Protein AF-A0A0D2E0J5-F1 (afdb_monomer)

Radius of gyration: 20.44 Å; Cα contacts (8 Å, |Δi|>4): 318; chains: 1; bounding box: 56×40×59 Å

Organism: NCBI:txid215243

Nearest PDB structures (foldseek):
  7rtv-assembly1_A  TM=2.015E-01  e=3.459E+00  Mus musculus
  7p5j-assembly1_B  TM=1.897E-01  e=4.324E+00  Homo sapiens

Sequence (269 aa):
MAYIFWIADICIFAFFMVLSSLRAMMYPRVAKSVLKDFSKTSYLGTMVVAFETIILGIASFYSHHQAAMYVAEVMYWIAAASSIFVACVGIFFMYERQPQHSFSDITGVWFLTFIPLIVESTVGGAIAPQLAYKNSVTVLVTSFLMWSVGVGMSTIILPLYLWRLMSFQLPPREAITSTYIPVGPFGMGAYSIQQLAMVFASHITKHRFFLGRTSHVPNDEPTLATISEVLHWIGILVALVQLGIASFLVVEACLSVFAKVPKKFNVGQ

Foldseek 3Di:
DVVVVLVVLVVVLVVVVVVVVVCCVVCVVVVVVLLLDLLSLLCLLVNLLSLLVNLLVLLVPVLVPLVSLVVSLVSLVVSLVSLCCLQVVSVVSVVPRHPDDDLLSQFLSNLSSLLSLLSSLQSLLSSLVSDDVVSSVVSLVSSVVSLCVSLVVLVVSVVSNVVSCVVDPQDALQCLLSLLSSLSSLQSSLSSLLSSLLSVLVCCQPVVDDPDPDVDSPPDNVVSNVVSVVSNVVSNVSSVVSVVVSVVSVVVSVVSCVVRPRPDHHDHD

Mean predicted aligned error: 6.73 Å

pLDDT: mean 86.12, std 11.43, range [37.56, 97.75]

Structure (mmCIF, N/CA/C/O backbone):
data_AF-A0A0D2E0J5-F1
#
_entry.id   AF-A0A0D2E0J5-F1
#
loop_
_atom_site.group_PDB
_atom_site.id
_atom_site.type_symbol
_atom_site.label_atom_id
_atom_site.label_alt_id
_atom_site.label_comp_id
_atom_site.label_asym_id
_atom_site.label_entity_id
_atom_site.label_seq_id
_atom_site.pdbx_PDB_ins_code
_atom_site.Cartn_x
_atom_site.Cartn_y
_atom_site.Cartn_z
_atom_site.occupancy
_atom_site.B_iso_or_equiv
_atom_site.auth_seq_id
_atom_site.auth_comp_id
_atom_site.auth_asym_id
_atom_site.auth_atom_id
_atom_site.pdbx_PDB_model_num
ATOM 1 N N . MET A 1 1 ? 11.533 -21.442 4.548 1.00 80.25 1 MET A N 1
ATOM 2 C CA . MET A 1 1 ? 10.653 -20.843 5.577 1.00 80.25 1 MET A CA 1
ATOM 3 C C . MET A 1 1 ? 9.691 -19.810 4.997 1.00 80.25 1 MET A C 1
ATOM 5 O O . MET A 1 1 ? 8.499 -20.037 5.116 1.00 80.25 1 MET A O 1
ATOM 9 N N . ALA A 1 2 ? 10.148 -18.754 4.308 1.00 87.56 2 ALA A N 1
ATOM 10 C CA . ALA A 1 2 ? 9.256 -17.726 3.734 1.00 87.56 2 ALA A CA 1
ATOM 11 C C . ALA A 1 2 ? 8.153 -18.281 2.799 1.00 87.56 2 ALA A C 1
ATOM 13 O O . ALA A 1 2 ? 6.994 -17.908 2.935 1.00 87.56 2 ALA A O 1
ATOM 14 N N . TYR A 1 3 ? 8.484 -19.257 1.944 1.00 89.12 3 TYR A N 1
ATOM 15 C CA . TYR A 1 3 ? 7.510 -19.960 1.093 1.00 89.12 3 TYR A CA 1
ATOM 16 C C . TYR A 1 3 ? 6.343 -20.596 1.864 1.00 89.12 3 TYR A C 1
ATOM 18 O O . TYR A 1 3 ? 5.210 -20.558 1.401 1.00 89.12 3 TYR A O 1
ATOM 26 N N . ILE A 1 4 ? 6.606 -21.177 3.041 1.00 92.50 4 ILE A N 1
ATOM 27 C CA . ILE A 1 4 ? 5.579 -21.857 3.846 1.00 92.50 4 ILE A CA 1
ATOM 28 C C . ILE A 1 4 ? 4.583 -20.830 4.384 1.00 92.50 4 ILE A C 1
ATOM 30 O O . ILE A 1 4 ? 3.378 -21.050 4.312 1.00 92.50 4 ILE A O 1
ATOM 34 N N . PHE A 1 5 ? 5.084 -19.693 4.876 1.00 92.31 5 PHE A N 1
ATOM 35 C CA . PHE A 1 5 ? 4.237 -18.604 5.359 1.00 92.31 5 PHE A CA 1
ATOM 36 C C . PHE A 1 5 ? 3.391 -17.997 4.245 1.00 92.31 5 PHE A C 1
ATOM 38 O O . PHE A 1 5 ? 2.223 -17.715 4.472 1.00 92.31 5 PHE A O 1
ATOM 45 N N . TRP A 1 6 ? 3.940 -17.860 3.039 1.00 93.06 6 TRP A N 1
ATOM 46 C CA . TRP A 1 6 ? 3.181 -17.353 1.899 1.00 93.06 6 TRP A CA 1
ATOM 47 C C . TRP A 1 6 ? 2.089 -18.323 1.426 1.00 93.06 6 TRP A C 1
ATOM 49 O O . TRP A 1 6 ? 0.968 -17.908 1.157 1.00 93.06 6 TRP A O 1
ATOM 59 N N . ILE A 1 7 ? 2.361 -19.633 1.401 1.00 92.81 7 ILE A N 1
ATOM 60 C CA . ILE A 1 7 ? 1.320 -20.635 1.110 1.00 92.81 7 ILE A CA 1
ATOM 61 C C . ILE A 1 7 ? 0.241 -20.623 2.203 1.00 92.81 7 ILE A C 1
ATOM 63 O O . ILE A 1 7 ? -0.947 -20.702 1.897 1.00 92.81 7 ILE A O 1
ATOM 67 N N . ALA A 1 8 ? 0.636 -20.495 3.473 1.00 93.31 8 ALA A N 1
ATOM 68 C CA . ALA A 1 8 ? -0.311 -20.363 4.575 1.00 93.31 8 ALA A CA 1
ATOM 69 C C . ALA A 1 8 ? -1.175 -19.096 4.440 1.00 93.31 8 ALA A C 1
ATOM 71 O O . ALA A 1 8 ? -2.383 -19.186 4.643 1.00 93.31 8 ALA A O 1
ATOM 72 N N . ASP A 1 9 ? -0.589 -17.961 4.044 1.00 92.38 9 ASP A N 1
ATOM 73 C CA . ASP A 1 9 ? -1.296 -16.704 3.759 1.00 92.38 9 ASP A CA 1
ATOM 74 C C . ASP A 1 9 ? -2.374 -16.900 2.683 1.00 92.38 9 ASP A C 1
ATOM 76 O O . ASP A 1 9 ? -3.539 -16.592 2.920 1.00 92.38 9 ASP A O 1
ATOM 80 N N . ILE A 1 10 ? -2.035 -17.553 1.562 1.00 93.69 10 ILE A N 1
ATOM 81 C CA . ILE A 1 10 ? -2.995 -17.889 0.494 1.00 93.69 10 ILE A CA 1
ATOM 82 C C . ILE A 1 10 ? -4.135 -18.771 1.020 1.00 93.69 10 ILE A C 1
ATOM 84 O O . ILE A 1 10 ? -5.306 -18.507 0.738 1.00 93.69 10 ILE A O 1
ATOM 88 N N . CYS A 1 11 ? -3.819 -19.822 1.783 1.00 94.88 11 CYS A N 1
ATOM 89 C CA . CYS A 1 11 ? -4.825 -20.732 2.335 1.00 94.88 11 CYS A CA 1
ATOM 90 C C . CYS A 1 11 ? -5.774 -20.015 3.306 1.00 94.88 11 CYS A C 1
ATOM 92 O O . CYS A 1 11 ? -6.990 -20.209 3.247 1.00 94.88 11 CYS A O 1
ATOM 94 N N . ILE A 1 12 ? -5.225 -19.174 4.185 1.00 93.88 12 ILE A N 1
ATOM 95 C CA . ILE A 1 12 ? -5.985 -18.387 5.158 1.00 93.88 12 ILE A CA 1
ATOM 96 C C . ILE A 1 12 ? -6.853 -17.351 4.436 1.00 93.88 12 ILE A C 1
ATOM 98 O O . ILE A 1 12 ? -8.044 -17.238 4.737 1.00 93.88 12 ILE A O 1
ATOM 102 N N . PHE A 1 13 ? -6.297 -16.647 3.448 1.00 93.38 13 PHE A N 1
ATOM 103 C CA . PHE A 1 13 ? -7.025 -15.696 2.615 1.00 93.38 13 PHE A CA 1
ATOM 104 C C . PHE A 1 13 ? -8.194 -16.368 1.891 1.00 93.38 13 PHE A C 1
ATOM 106 O O . PHE A 1 13 ? -9.327 -15.902 1.996 1.00 93.38 13 PHE A O 1
ATOM 113 N N . ALA A 1 14 ? -7.957 -17.502 1.225 1.00 93.50 14 ALA A N 1
ATOM 114 C CA . ALA A 1 14 ? -9.003 -18.249 0.532 1.00 93.50 14 ALA A CA 1
ATOM 115 C C . ALA A 1 14 ? -10.114 -18.697 1.496 1.00 93.50 14 ALA A C 1
ATOM 117 O O . ALA A 1 14 ? -11.298 -18.515 1.206 1.00 93.50 14 ALA A O 1
ATOM 118 N N . PHE A 1 15 ? -9.748 -19.215 2.671 1.00 93.81 15 PHE A N 1
ATOM 119 C CA . PHE A 1 15 ? -10.703 -19.614 3.703 1.00 93.81 15 PHE A CA 1
ATOM 120 C C . PHE A 1 15 ? -11.579 -18.439 4.167 1.00 93.81 15 PHE A C 1
ATOM 122 O O . PHE A 1 15 ? -12.810 -18.536 4.150 1.00 93.81 15 PHE A O 1
ATOM 129 N N . PHE A 1 16 ? -10.976 -17.300 4.521 1.00 91.88 16 PHE A N 1
ATOM 130 C CA . PHE A 1 16 ? -11.725 -16.123 4.970 1.00 91.88 16 PHE A CA 1
ATOM 131 C C . PHE A 1 16 ? -12.519 -15.444 3.853 1.00 91.88 16 PHE A C 1
ATOM 133 O O . PHE A 1 16 ? -13.602 -14.920 4.123 1.00 91.88 16 PHE A O 1
ATOM 140 N N . MET A 1 17 ? -12.045 -15.485 2.608 1.00 90.19 17 MET A N 1
ATOM 141 C CA . MET A 1 17 ? -12.791 -14.985 1.452 1.00 90.19 17 MET A CA 1
ATOM 142 C C . MET A 1 17 ? -14.036 -15.824 1.181 1.00 90.19 17 MET A C 1
ATOM 144 O O . MET A 1 17 ? -15.109 -15.261 0.952 1.00 90.19 17 MET A O 1
ATOM 148 N N . VAL A 1 18 ? -13.941 -17.153 1.285 1.00 91.38 18 VAL A N 1
ATOM 149 C CA . VAL A 1 18 ? -15.104 -18.047 1.174 1.00 91.38 18 VAL A CA 1
ATOM 150 C C . VAL A 1 18 ? -16.099 -17.768 2.299 1.00 91.38 18 VAL A C 1
ATOM 152 O O . VAL A 1 18 ? -17.281 -17.562 2.027 1.00 91.38 18 VAL A O 1
ATOM 155 N N . LEU A 1 19 ? -15.641 -17.672 3.551 1.00 89.94 19 LEU A N 1
ATOM 156 C CA . LEU A 1 19 ? -16.514 -17.350 4.685 1.00 89.94 19 LEU A CA 1
ATOM 157 C C . LEU A 1 19 ? -17.181 -15.975 4.548 1.00 89.94 19 LEU A C 1
ATOM 159 O O . LEU A 1 19 ? -18.375 -15.837 4.819 1.00 89.94 19 LEU A O 1
ATOM 163 N N . SER A 1 20 ? -16.435 -14.959 4.113 1.00 86.31 20 SER A N 1
ATOM 164 C CA . SER A 1 20 ? -16.953 -13.600 3.920 1.00 86.31 20 SER A CA 1
ATOM 165 C C . SER A 1 20 ? -17.983 -13.550 2.795 1.00 86.31 20 SER A C 1
ATOM 167 O O . SER A 1 20 ? -19.037 -12.932 2.954 1.00 86.31 20 SER A O 1
ATOM 169 N N . SER A 1 21 ? -17.728 -14.267 1.698 1.00 86.88 21 SER A N 1
ATOM 170 C CA . SER A 1 21 ? -18.658 -14.392 0.572 1.00 86.88 21 SER A CA 1
ATOM 171 C C . SER A 1 21 ? -19.937 -15.119 0.986 1.00 86.88 21 SER A C 1
ATOM 173 O O . SER A 1 21 ? -21.035 -14.610 0.762 1.00 86.88 21 SER A O 1
ATOM 175 N N . LEU A 1 22 ? -19.817 -16.254 1.685 1.00 89.50 22 LEU A N 1
ATOM 176 C CA . LEU A 1 22 ? -20.959 -16.989 2.238 1.00 89.50 22 LEU A CA 1
ATOM 177 C C . LEU A 1 22 ? -21.781 -16.111 3.186 1.00 89.50 22 LEU A C 1
ATOM 179 O O . LEU A 1 22 ? -23.004 -16.048 3.069 1.00 89.50 22 LEU A O 1
ATOM 183 N N . ARG A 1 23 ? -21.125 -15.367 4.083 1.00 86.69 23 ARG A N 1
ATOM 184 C CA . ARG A 1 23 ? -21.796 -14.431 4.994 1.00 86.69 23 ARG A CA 1
ATOM 185 C C . ARG A 1 23 ? -22.540 -13.332 4.235 1.00 86.69 23 ARG A C 1
ATOM 187 O O . ARG A 1 23 ? -23.663 -13.000 4.615 1.00 86.69 23 ARG A O 1
ATOM 194 N N . ALA A 1 24 ? -21.943 -12.775 3.183 1.00 84.44 24 ALA A N 1
ATOM 195 C CA . ALA A 1 24 ? -22.568 -11.740 2.365 1.00 84.44 24 ALA A CA 1
ATOM 196 C C . ALA A 1 24 ? -23.797 -12.266 1.602 1.00 84.44 24 ALA A C 1
ATOM 198 O O . ALA A 1 24 ? -24.813 -11.573 1.539 1.00 84.44 24 ALA A O 1
ATOM 199 N N . MET A 1 25 ? -23.730 -13.500 1.089 1.00 87.62 25 MET A N 1
ATOM 200 C CA . MET A 1 25 ? -24.831 -14.152 0.371 1.00 87.62 25 MET A CA 1
ATOM 201 C C . MET A 1 25 ? -25.971 -14.581 1.304 1.00 87.62 25 MET A C 1
ATOM 203 O O . MET A 1 25 ? -27.137 -14.353 0.990 1.00 87.62 25 MET A O 1
ATOM 207 N N . MET A 1 26 ? -25.655 -15.166 2.463 1.00 88.75 26 MET A N 1
ATOM 208 C CA . MET A 1 26 ? -26.657 -15.652 3.420 1.00 88.75 26 MET A CA 1
ATOM 209 C C . MET A 1 26 ? -27.315 -14.519 4.221 1.00 88.75 26 MET A C 1
ATOM 211 O O . MET A 1 26 ? -28.492 -14.613 4.567 1.00 88.75 26 MET A O 1
ATOM 215 N N . TYR A 1 27 ? -26.587 -13.432 4.505 1.00 86.50 27 TYR A N 1
ATOM 216 C CA . TYR A 1 27 ? -27.059 -12.329 5.353 1.00 86.50 27 TYR A CA 1
ATOM 217 C C . TYR A 1 27 ? -26.885 -10.947 4.691 1.00 86.50 27 TYR A C 1
ATOM 219 O O . TYR A 1 27 ? -26.213 -10.064 5.240 1.00 86.50 27 TYR A O 1
ATOM 227 N N . PRO A 1 28 ? -27.559 -10.677 3.555 1.00 77.56 28 PRO A N 1
ATOM 228 C CA . PRO A 1 28 ? -27.388 -9.433 2.795 1.00 77.56 28 PRO A CA 1
ATOM 229 C C . PRO A 1 28 ? -27.802 -8.177 3.579 1.00 77.56 28 PRO A C 1
ATOM 231 O O . PRO A 1 28 ? -27.293 -7.082 3.334 1.00 77.56 28 PRO A O 1
ATOM 234 N N . ARG A 1 29 ? -28.702 -8.313 4.566 1.00 76.19 29 ARG A N 1
ATOM 235 C CA . ARG A 1 29 ? -29.078 -7.212 5.474 1.00 76.19 29 ARG A CA 1
ATOM 236 C C . ARG A 1 29 ? -27.910 -6.777 6.367 1.00 76.19 29 ARG A C 1
ATOM 238 O O . ARG A 1 29 ? -27.741 -5.583 6.595 1.00 76.19 29 ARG A O 1
ATOM 245 N N . VAL A 1 30 ? -27.087 -7.724 6.825 1.00 75.75 30 VAL A N 1
ATOM 246 C CA . VAL A 1 30 ? -25.905 -7.451 7.660 1.00 75.75 30 VAL A CA 1
ATOM 247 C C . VAL A 1 30 ? -24.798 -6.820 6.819 1.00 75.75 30 VAL A C 1
ATOM 249 O O . VAL A 1 30 ? -24.221 -5.823 7.239 1.00 75.75 30 VAL A O 1
ATOM 252 N N . ALA A 1 31 ? -24.569 -7.317 5.599 1.00 71.81 31 ALA A N 1
ATOM 253 C CA . ALA A 1 31 ? -23.609 -6.721 4.664 1.00 71.81 31 ALA A CA 1
ATOM 254 C C . ALA A 1 31 ? -23.941 -5.248 4.357 1.00 71.81 31 ALA A C 1
ATOM 256 O O . ALA A 1 31 ? -23.078 -4.378 4.443 1.00 71.81 31 ALA A O 1
ATOM 257 N N . LYS A 1 32 ? -25.222 -4.930 4.114 1.00 73.44 32 LYS A N 1
ATOM 258 C CA . LYS A 1 32 ? -25.672 -3.537 3.945 1.00 73.44 32 LYS A CA 1
ATOM 259 C C . LYS A 1 32 ? -25.496 -2.686 5.203 1.00 73.44 32 LYS A C 1
ATOM 261 O O . LYS A 1 32 ? -25.346 -1.477 5.082 1.00 73.44 32 LYS A O 1
ATOM 266 N N . SER A 1 33 ? -25.540 -3.285 6.393 1.00 71.69 33 SER A N 1
ATOM 267 C CA . SER A 1 33 ? -25.307 -2.570 7.651 1.00 71.69 33 SER A CA 1
ATOM 268 C C . SER A 1 33 ? -23.832 -2.241 7.875 1.00 71.69 33 SER A C 1
ATOM 270 O O . SER A 1 33 ? -23.543 -1.201 8.456 1.00 71.69 33 SER A O 1
ATOM 272 N N . VAL A 1 34 ? -22.910 -3.096 7.420 1.00 73.25 34 VAL A N 1
ATOM 273 C CA . VAL A 1 34 ? -21.461 -2.829 7.476 1.00 73.25 34 VAL A CA 1
ATOM 274 C C . VAL A 1 34 ? -21.124 -1.581 6.660 1.00 73.25 34 VAL A C 1
ATOM 276 O O . VAL A 1 34 ? -20.436 -0.705 7.164 1.00 73.25 34 VAL A O 1
ATOM 279 N N . LEU A 1 35 ? -21.726 -1.443 5.474 1.00 71.00 35 LEU A N 1
ATOM 280 C CA . LEU A 1 35 ? -21.555 -0.291 4.576 1.00 71.00 35 LEU A CA 1
ATOM 281 C C . LEU A 1 35 ? -22.138 1.038 5.098 1.00 71.00 35 LEU A C 1
ATOM 283 O O . LEU A 1 35 ? -22.040 2.054 4.415 1.00 71.00 35 LEU A O 1
ATOM 287 N N . LYS A 1 36 ? -22.813 1.047 6.254 1.00 70.56 36 LYS A N 1
ATOM 288 C CA . LYS A 1 36 ? -23.330 2.280 6.879 1.00 70.56 36 LYS A CA 1
ATOM 289 C C . LYS A 1 36 ? -22.364 2.872 7.903 1.00 70.56 36 LYS A C 1
ATOM 291 O O . LYS A 1 36 ? -22.477 4.044 8.245 1.00 70.56 36 LYS A O 1
ATOM 296 N N . ASP A 1 37 ? -21.449 2.059 8.419 1.00 73.62 37 ASP A N 1
ATOM 297 C CA . ASP A 1 37 ? -20.509 2.457 9.458 1.00 73.62 37 ASP A CA 1
ATOM 298 C C . ASP A 1 37 ? -19.108 2.569 8.852 1.00 73.62 37 ASP A C 1
ATOM 300 O O . ASP A 1 37 ? -18.582 1.603 8.289 1.00 73.62 37 ASP A O 1
ATOM 304 N N . PHE A 1 38 ? -18.517 3.760 8.929 1.00 73.19 38 PHE A N 1
ATOM 305 C CA . PHE A 1 38 ? -17.252 4.059 8.267 1.00 73.19 38 PHE A CA 1
ATOM 306 C C . PHE A 1 38 ? -16.099 3.216 8.818 1.00 73.19 38 PHE A C 1
ATOM 308 O O . PHE A 1 38 ? -15.321 2.648 8.047 1.00 73.19 38 PHE A O 1
ATOM 315 N N . SER A 1 39 ? -16.039 3.044 10.140 1.00 73.12 39 SER A N 1
ATOM 316 C CA . SER A 1 39 ? -15.011 2.217 10.777 1.00 73.12 39 SER A CA 1
ATOM 317 C C . SER A 1 39 ? -15.117 0.765 10.310 1.00 73.12 39 SER A C 1
ATOM 319 O O . SER A 1 39 ? -14.108 0.144 9.997 1.00 73.12 39 SER A O 1
ATOM 321 N N . LYS A 1 40 ? -16.339 0.238 10.150 1.00 77.94 40 LYS A N 1
ATOM 322 C CA . LYS A 1 40 ? -16.554 -1.130 9.649 1.00 77.94 40 LYS A CA 1
ATOM 323 C C . LYS A 1 40 ? -16.257 -1.270 8.157 1.00 77.94 40 LYS A C 1
ATOM 325 O O . LYS A 1 40 ? -15.746 -2.300 7.732 1.00 77.94 40 LYS A O 1
ATOM 330 N N . THR A 1 41 ? -16.560 -0.243 7.368 1.00 81.50 41 THR A N 1
ATOM 331 C CA . THR A 1 41 ? -16.292 -0.224 5.922 1.00 81.50 41 THR A CA 1
ATOM 332 C C . THR A 1 41 ? -14.793 -0.144 5.634 1.00 81.50 41 THR A C 1
ATOM 334 O O . THR A 1 41 ? -14.323 -0.783 4.699 1.00 81.50 41 THR A O 1
ATOM 337 N N . SER A 1 42 ? -14.028 0.553 6.479 1.00 85.06 42 SER A N 1
ATOM 338 C CA . SER A 1 42 ? -12.569 0.682 6.350 1.00 85.06 42 SER A CA 1
ATOM 339 C C . SER A 1 42 ? -11.846 -0.675 6.399 1.00 85.06 42 SER A C 1
ATOM 341 O O . SER A 1 42 ? -10.815 -0.850 5.755 1.00 85.06 42 SER A O 1
ATOM 343 N N . TYR A 1 43 ? -12.417 -1.684 7.073 1.00 86.56 43 TYR A N 1
ATOM 344 C CA . TYR A 1 43 ? -11.889 -3.055 7.064 1.00 86.56 43 TYR A CA 1
ATOM 345 C C . TYR A 1 43 ? -11.988 -3.754 5.702 1.00 86.56 43 TYR A C 1
ATOM 347 O O . TYR A 1 43 ? -11.296 -4.741 5.492 1.00 86.56 43 TYR A O 1
ATOM 355 N N . LEU A 1 44 ? -12.775 -3.259 4.740 1.00 87.00 44 LEU A N 1
ATOM 356 C CA . LEU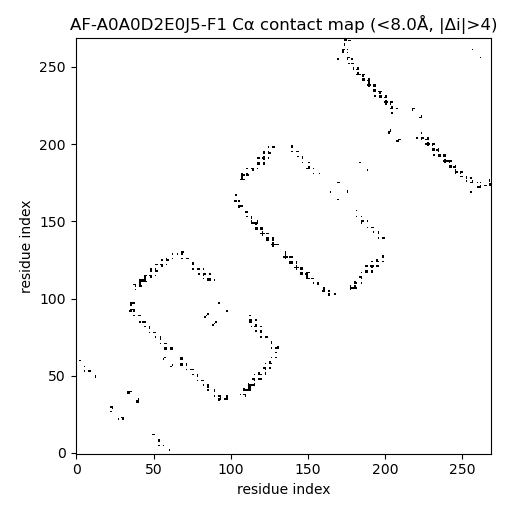 A 1 44 ? -12.703 -3.778 3.367 1.00 87.00 44 LEU A CA 1
ATOM 357 C C . LEU A 1 44 ? -11.302 -3.590 2.773 1.00 87.00 44 LEU A C 1
ATOM 359 O O . LEU A 1 44 ? -10.861 -4.420 1.982 1.00 87.00 44 LEU A O 1
ATOM 363 N N . GLY A 1 45 ? -10.569 -2.562 3.212 1.00 90.06 45 GLY A N 1
ATOM 364 C CA . GLY A 1 45 ? -9.179 -2.368 2.821 1.00 90.06 45 GLY A CA 1
ATOM 365 C C . GLY A 1 45 ? -8.268 -3.520 3.242 1.00 90.06 45 GLY A C 1
ATOM 366 O O . GLY A 1 45 ? -7.364 -3.870 2.495 1.00 90.06 45 GLY A O 1
ATOM 367 N N . THR A 1 46 ? -8.521 -4.198 4.368 1.00 90.69 46 THR A N 1
ATOM 368 C CA . THR A 1 46 ? -7.670 -5.332 4.778 1.00 90.69 46 THR A CA 1
ATOM 369 C C . THR A 1 46 ? -7.835 -6.541 3.867 1.00 90.69 46 THR A C 1
ATOM 371 O O . THR A 1 46 ? -6.868 -7.268 3.655 1.00 90.69 46 THR A O 1
ATOM 374 N N . MET A 1 47 ? -9.028 -6.740 3.294 1.00 91.38 47 MET A N 1
ATOM 375 C CA . MET A 1 47 ? -9.259 -7.790 2.298 1.00 91.38 47 MET A CA 1
ATOM 376 C C . MET A 1 47 ? -8.439 -7.529 1.037 1.00 91.38 47 MET A C 1
ATOM 378 O O . MET A 1 47 ? -7.834 -8.451 0.499 1.00 91.38 47 MET A O 1
ATOM 382 N N . VAL A 1 48 ? -8.395 -6.271 0.594 1.00 94.50 48 VAL A N 1
ATOM 383 C CA . VAL A 1 48 ? -7.608 -5.873 -0.575 1.00 94.50 48 VAL A CA 1
ATOM 384 C C . VAL A 1 48 ? -6.112 -6.002 -0.292 1.00 94.50 48 VAL A C 1
ATOM 386 O O . VAL A 1 48 ? -5.411 -6.650 -1.058 1.00 94.50 48 VAL A O 1
ATOM 389 N N . VAL A 1 49 ? -5.640 -5.525 0.862 1.00 95.12 49 VAL A N 1
ATOM 390 C CA . VAL A 1 49 ? -4.229 -5.663 1.267 1.00 95.12 49 VAL A CA 1
ATOM 391 C C . VAL A 1 49 ? -3.787 -7.126 1.313 1.00 95.12 49 VAL A C 1
ATOM 393 O O . VAL A 1 49 ? -2.698 -7.446 0.849 1.00 95.12 49 VAL A O 1
ATOM 396 N N . ALA A 1 50 ? -4.625 -8.033 1.824 1.00 94.56 50 ALA A N 1
ATOM 397 C CA . ALA A 1 50 ? -4.311 -9.463 1.837 1.00 94.56 50 ALA A CA 1
ATOM 398 C C . ALA A 1 50 ? -4.232 -10.069 0.422 1.00 94.56 50 ALA A C 1
ATOM 400 O O . ALA A 1 50 ? -3.485 -11.012 0.181 1.00 94.56 50 ALA A O 1
ATOM 401 N N . PHE A 1 51 ? -4.983 -9.530 -0.540 1.00 95.56 51 PHE A N 1
ATOM 402 C CA . PHE A 1 51 ? -4.842 -9.924 -1.938 1.00 95.56 51 PHE A CA 1
ATOM 403 C C . PHE A 1 51 ? -3.524 -9.403 -2.535 1.00 95.56 51 PHE A C 1
ATOM 405 O O . PHE A 1 51 ? -2.804 -10.149 -3.197 1.00 95.56 51 PHE A O 1
ATOM 412 N N . GLU A 1 52 ? -3.156 -8.157 -2.240 1.00 96.62 52 GLU A N 1
ATOM 413 C CA . GLU A 1 52 ? -1.917 -7.520 -2.701 1.00 96.62 52 GLU A CA 1
ATOM 414 C C . GLU A 1 52 ? -0.657 -8.224 -2.166 1.00 96.62 52 GLU A C 1
ATOM 416 O O . GLU A 1 52 ? 0.313 -8.414 -2.906 1.00 96.62 52 GLU A O 1
ATOM 421 N N . THR A 1 53 ? -0.665 -8.696 -0.911 1.00 94.62 53 THR A N 1
ATOM 422 C CA . THR A 1 53 ? 0.457 -9.466 -0.336 1.00 94.62 53 THR A CA 1
ATOM 423 C C . THR A 1 53 ? 0.686 -10.788 -1.059 1.00 94.62 53 THR A C 1
ATOM 425 O O . THR A 1 53 ? 1.837 -11.204 -1.233 1.00 94.62 53 THR A O 1
ATOM 428 N N . ILE A 1 54 ? -0.380 -11.429 -1.551 1.00 95.50 54 ILE A N 1
ATOM 429 C CA . ILE A 1 54 ? -0.261 -12.634 -2.375 1.00 95.50 54 ILE A CA 1
ATOM 430 C C . ILE A 1 54 ? 0.476 -12.299 -3.673 1.00 95.50 54 ILE A C 1
ATOM 432 O O . ILE A 1 54 ? 1.429 -13.002 -4.015 1.00 95.50 54 ILE A O 1
ATOM 436 N N . ILE A 1 55 ? 0.101 -11.207 -4.351 1.00 95.94 55 ILE A N 1
ATOM 437 C CA . ILE A 1 55 ? 0.747 -10.754 -5.596 1.00 95.94 55 ILE A CA 1
ATOM 438 C C . ILE A 1 55 ? 2.222 -10.424 -5.349 1.00 95.94 55 ILE A C 1
ATOM 440 O O . ILE A 1 55 ? 3.091 -10.848 -6.114 1.00 95.94 55 ILE A O 1
ATOM 444 N N . LEU A 1 56 ? 2.528 -9.735 -4.247 1.00 94.62 56 LEU A N 1
ATOM 445 C CA . LEU A 1 56 ? 3.903 -9.421 -3.863 1.00 94.62 56 LEU A CA 1
ATOM 446 C C . LEU A 1 56 ? 4.740 -10.690 -3.642 1.00 94.62 56 LEU A C 1
ATOM 448 O O . LEU A 1 56 ? 5.920 -10.733 -4.000 1.00 94.62 56 LEU A O 1
ATOM 452 N N . GLY A 1 57 ? 4.139 -11.750 -3.100 1.00 93.56 57 GLY A N 1
ATOM 453 C CA . GLY A 1 57 ? 4.800 -13.046 -2.988 1.00 93.56 57 GLY A CA 1
ATOM 454 C C . GLY A 1 57 ? 5.017 -13.734 -4.340 1.00 93.56 57 GLY A C 1
ATOM 455 O O . GLY A 1 57 ? 6.086 -14.310 -4.538 1.00 93.56 57 GLY A O 1
ATOM 456 N N . ILE A 1 58 ? 4.099 -13.601 -5.310 1.00 93.56 58 ILE A N 1
ATOM 457 C CA . ILE A 1 58 ? 4.341 -14.060 -6.695 1.00 93.56 58 ILE A CA 1
ATOM 458 C C . ILE A 1 58 ? 5.569 -13.344 -7.270 1.00 93.56 58 ILE A C 1
ATOM 460 O O . ILE A 1 58 ? 6.479 -14.002 -7.776 1.00 93.56 58 ILE A O 1
ATOM 464 N N . ALA A 1 59 ? 5.629 -12.015 -7.140 1.00 92.06 59 ALA A N 1
ATOM 465 C CA . ALA A 1 59 ? 6.765 -11.210 -7.589 1.00 92.06 59 ALA A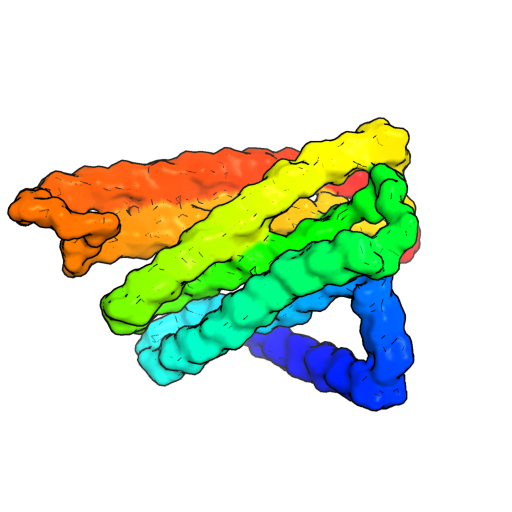 CA 1
ATOM 466 C C . ALA A 1 59 ? 8.080 -11.625 -6.904 1.00 92.06 59 ALA A C 1
ATOM 468 O O . ALA A 1 59 ? 9.122 -11.705 -7.547 1.00 92.06 59 ALA A O 1
ATOM 469 N N . SER A 1 60 ? 8.033 -11.948 -5.611 1.00 91.31 60 SER A N 1
ATOM 470 C CA . SER A 1 60 ? 9.222 -12.297 -4.825 1.00 91.31 60 SER A CA 1
ATOM 471 C C . SER A 1 60 ? 9.749 -13.706 -5.116 1.00 91.31 60 SER A C 1
ATOM 473 O O . SER A 1 60 ? 10.958 -13.909 -5.209 1.00 91.31 60 SER A O 1
ATOM 475 N N . PHE A 1 61 ? 8.860 -14.691 -5.252 1.00 91.12 61 PHE A N 1
ATOM 476 C CA . PHE A 1 61 ? 9.236 -16.103 -5.361 1.00 91.12 61 PHE A CA 1
ATOM 477 C C . PHE A 1 61 ? 9.314 -16.612 -6.804 1.00 91.12 61 PHE A C 1
ATOM 479 O O . PHE A 1 61 ? 10.121 -17.491 -7.099 1.00 91.12 61 PHE A O 1
ATOM 486 N N . TYR A 1 62 ? 8.513 -16.052 -7.712 1.00 90.88 62 TYR A N 1
ATOM 487 C CA . TYR A 1 62 ? 8.364 -16.537 -9.088 1.00 90.88 62 TYR A CA 1
ATOM 488 C C . TYR A 1 62 ? 8.768 -15.507 -10.151 1.00 90.88 62 TYR A C 1
ATOM 490 O O . TYR A 1 62 ? 8.435 -15.691 -11.320 1.00 90.88 62 TYR A O 1
ATOM 498 N N . SER A 1 63 ? 9.533 -14.469 -9.793 1.00 86.62 63 SER A N 1
ATOM 499 C CA . SER A 1 63 ? 10.037 -13.441 -10.728 1.00 86.62 63 SER A CA 1
ATOM 500 C C . SER A 1 63 ? 10.720 -13.997 -11.981 1.00 86.62 63 SER A C 1
ATOM 502 O O . SER A 1 63 ? 10.632 -13.401 -13.048 1.00 86.62 63 SER A O 1
ATOM 504 N N . HIS A 1 64 ? 11.363 -15.161 -11.875 1.00 86.69 64 HIS A N 1
ATOM 505 C CA . HIS A 1 64 ? 12.066 -15.818 -12.980 1.00 86.69 64 HIS A CA 1
ATOM 506 C C . HIS A 1 64 ? 11.122 -16.448 -14.021 1.00 86.69 64 HIS A C 1
ATOM 508 O O . HIS A 1 64 ? 11.539 -16.739 -15.142 1.00 86.69 64 HIS A O 1
ATOM 514 N N . HIS A 1 65 ? 9.853 -16.675 -13.672 1.00 90.19 65 HIS A N 1
ATOM 515 C CA . HIS A 1 65 ? 8.867 -17.289 -14.554 1.00 90.19 65 HIS A CA 1
ATOM 516 C C . HIS A 1 65 ? 7.981 -16.221 -15.198 1.00 90.19 65 HIS A C 1
ATOM 518 O O . HIS A 1 65 ? 7.105 -15.651 -14.550 1.00 90.19 65 HIS A O 1
ATOM 524 N N . GLN A 1 66 ? 8.129 -16.011 -16.509 1.00 88.62 66 GLN A N 1
ATOM 525 C CA . GLN A 1 66 ? 7.333 -15.012 -17.238 1.00 88.62 66 GLN A CA 1
ATOM 526 C C . GLN A 1 66 ? 5.819 -15.235 -17.117 1.00 88.62 66 GLN A C 1
ATOM 528 O O . GLN A 1 66 ? 5.073 -14.278 -16.931 1.00 88.62 66 GLN A O 1
ATOM 533 N N . ALA A 1 67 ? 5.357 -16.490 -17.148 1.00 90.75 67 ALA A N 1
ATOM 534 C CA . ALA A 1 67 ? 3.942 -16.813 -16.960 1.00 90.75 67 ALA A CA 1
ATOM 535 C C . ALA A 1 67 ? 3.401 -16.314 -15.607 1.00 90.75 67 ALA A C 1
ATOM 537 O O . ALA A 1 67 ? 2.291 -15.793 -15.545 1.00 90.75 67 ALA A O 1
ATOM 538 N N . ALA A 1 68 ? 4.200 -16.414 -14.540 1.00 91.69 68 ALA A N 1
ATOM 539 C CA . ALA A 1 68 ? 3.818 -15.923 -13.221 1.00 91.69 68 ALA A CA 1
ATOM 540 C C . ALA A 1 68 ? 3.738 -14.389 -13.184 1.00 91.69 68 ALA A C 1
ATOM 542 O O . ALA A 1 68 ? 2.857 -13.846 -12.525 1.00 91.69 68 ALA A O 1
ATOM 543 N N . MET A 1 69 ? 4.601 -13.689 -13.928 1.00 92.75 69 MET A N 1
ATOM 544 C CA . MET A 1 69 ? 4.569 -12.224 -14.015 1.00 92.75 69 MET A CA 1
ATOM 545 C C . MET A 1 69 ? 3.363 -11.707 -14.801 1.00 92.75 69 MET A C 1
ATOM 547 O O . MET A 1 69 ? 2.775 -10.710 -14.398 1.00 92.75 69 MET A O 1
ATOM 551 N N . TYR A 1 70 ? 2.922 -12.410 -15.850 1.00 91.81 70 TYR A N 1
ATOM 552 C CA . TYR A 1 70 ? 1.664 -12.074 -16.529 1.00 91.81 70 TYR A CA 1
ATOM 553 C C . TYR A 1 70 ? 0.449 -12.265 -15.617 1.00 91.81 70 TYR A C 1
ATOM 555 O O . TYR A 1 70 ? -0.455 -11.433 -15.607 1.00 91.81 70 TYR A O 1
ATOM 563 N N . VAL A 1 71 ? 0.436 -13.334 -14.815 1.00 94.38 71 VAL A N 1
ATOM 564 C CA . VAL A 1 71 ? -0.612 -13.536 -13.804 1.00 94.38 71 VAL A CA 1
ATOM 565 C C . VAL A 1 71 ? -0.567 -12.419 -12.759 1.00 94.38 71 VAL A C 1
ATOM 567 O O . VAL A 1 71 ? -1.605 -11.838 -12.454 1.00 94.38 71 VAL A O 1
ATOM 570 N N . ALA A 1 72 ? 0.623 -12.067 -12.264 1.00 95.12 72 ALA A N 1
ATOM 571 C CA . ALA A 1 72 ? 0.800 -10.982 -11.304 1.00 95.12 72 ALA A CA 1
ATOM 572 C C . ALA A 1 72 ? 0.353 -9.622 -11.868 1.00 95.12 72 ALA A C 1
ATOM 574 O O . ALA A 1 72 ? -0.267 -8.851 -11.147 1.00 95.12 72 ALA A O 1
ATOM 575 N N . GLU A 1 73 ? 0.596 -9.345 -13.152 1.00 95.00 73 GLU A N 1
ATOM 576 C CA . GLU A 1 73 ? 0.126 -8.127 -13.823 1.00 95.00 73 GLU A CA 1
ATOM 577 C C . GLU A 1 73 ? -1.402 -8.053 -13.882 1.00 95.00 73 GLU A C 1
ATOM 579 O O . GLU A 1 73 ? -1.990 -7.019 -13.572 1.00 95.00 73 GLU A O 1
ATOM 584 N N . VAL A 1 74 ? -2.065 -9.150 -14.255 1.00 96.12 74 VAL A N 1
ATOM 585 C CA . VAL A 1 74 ? -3.534 -9.197 -14.278 1.00 96.12 74 VAL A CA 1
ATOM 586 C C . VAL A 1 74 ? -4.096 -9.018 -12.869 1.00 96.12 74 VAL A C 1
ATOM 588 O O . VAL A 1 74 ? -5.044 -8.258 -12.676 1.00 96.12 74 VAL A O 1
ATOM 591 N N . MET A 1 75 ? -3.502 -9.688 -11.878 1.00 96.56 75 MET A N 1
ATOM 592 C CA . MET A 1 75 ? -3.909 -9.552 -10.481 1.00 96.56 75 MET A CA 1
ATOM 593 C C . MET A 1 75 ? -3.679 -8.134 -9.950 1.00 96.56 75 MET A C 1
ATOM 595 O O . MET A 1 75 ? -4.547 -7.640 -9.239 1.00 96.56 75 MET A O 1
ATOM 599 N N . TYR A 1 76 ? -2.585 -7.470 -10.339 1.00 97.12 76 TYR A N 1
ATOM 600 C CA . TYR A 1 76 ? -2.312 -6.064 -10.025 1.00 97.12 76 TYR A CA 1
ATOM 601 C C . TYR A 1 76 ? -3.448 -5.175 -10.536 1.00 97.12 76 TYR A C 1
ATOM 603 O O . TYR A 1 76 ? -4.098 -4.490 -9.767 1.00 97.12 76 TYR A O 1
ATOM 611 N N . TRP A 1 77 ? -3.846 -5.263 -11.807 1.00 97.50 77 TRP A N 1
ATOM 612 C CA . TRP A 1 77 ? -4.941 -4.408 -12.293 1.00 97.50 77 TRP A CA 1
ATOM 613 C C . TRP A 1 77 ? -6.277 -4.628 -11.561 1.00 97.50 77 TRP A C 1
ATOM 615 O O . TRP A 1 77 ? -7.037 -3.676 -11.363 1.00 97.50 77 TRP A O 1
ATOM 625 N N . ILE A 1 78 ? -6.554 -5.862 -11.126 1.00 97.19 78 ILE A N 1
ATOM 626 C CA . ILE A 1 78 ? -7.720 -6.179 -10.288 1.00 97.19 78 ILE A CA 1
ATOM 627 C C . ILE A 1 78 ? -7.568 -5.557 -8.893 1.00 97.19 78 ILE A C 1
ATOM 629 O O . ILE A 1 78 ? -8.506 -4.921 -8.404 1.00 97.19 78 ILE A O 1
ATOM 633 N N . ALA A 1 79 ? -6.399 -5.719 -8.270 1.00 96.88 79 ALA A N 1
ATOM 634 C CA . ALA A 1 79 ? -6.078 -5.151 -6.968 1.00 96.88 79 ALA A CA 1
ATOM 635 C C . ALA A 1 79 ? -6.161 -3.623 -7.016 1.00 96.88 79 ALA A C 1
ATOM 637 O O . ALA A 1 79 ? -6.971 -3.051 -6.294 1.00 96.88 79 ALA A O 1
ATOM 638 N N . ALA A 1 80 ? -5.493 -2.971 -7.966 1.00 97.06 80 ALA A N 1
ATOM 639 C CA . ALA A 1 80 ? -5.560 -1.534 -8.187 1.00 97.06 80 ALA A CA 1
ATOM 640 C C . ALA A 1 80 ? -6.994 -1.000 -8.312 1.00 97.06 80 ALA A C 1
ATOM 642 O O . ALA A 1 80 ? -7.354 -0.020 -7.652 1.00 97.06 80 ALA A O 1
ATOM 643 N N . ALA A 1 81 ? -7.845 -1.654 -9.110 1.00 96.50 81 ALA A N 1
ATOM 644 C CA . ALA A 1 81 ? -9.252 -1.273 -9.221 1.00 96.50 81 ALA A CA 1
ATOM 645 C C . ALA A 1 81 ? -9.990 -1.407 -7.878 1.00 96.50 81 ALA A C 1
ATOM 647 O O . ALA A 1 81 ? -10.774 -0.529 -7.511 1.00 96.50 81 ALA A O 1
ATOM 648 N N . SER A 1 82 ? -9.716 -2.472 -7.119 1.00 94.56 82 SER A N 1
ATOM 649 C CA . SER A 1 82 ? -10.304 -2.680 -5.794 1.00 94.56 82 SER A CA 1
ATOM 650 C C . SER A 1 82 ? -9.799 -1.679 -4.744 1.00 94.56 82 SER A C 1
ATOM 652 O O . SER A 1 82 ? -10.602 -1.174 -3.961 1.00 94.56 82 SER A O 1
ATOM 654 N N . SER A 1 83 ? -8.522 -1.295 -4.780 1.00 95.56 83 SER A N 1
ATOM 655 C CA . SER A 1 83 ? -7.907 -0.310 -3.880 1.00 95.56 83 SER A CA 1
ATOM 656 C C . SER A 1 83 ? -8.464 1.087 -4.137 1.00 95.56 83 SER A C 1
ATOM 658 O O . SER A 1 83 ? -8.829 1.795 -3.198 1.00 95.56 83 SER A O 1
ATOM 660 N N . ILE A 1 84 ? -8.630 1.461 -5.411 1.00 94.19 84 ILE A N 1
ATOM 661 C CA . ILE A 1 84 ? -9.307 2.704 -5.810 1.00 94.19 84 ILE A CA 1
ATOM 662 C C . ILE A 1 84 ? -10.776 2.674 -5.384 1.00 94.19 84 ILE A C 1
ATOM 664 O O . ILE A 1 84 ? -11.280 3.668 -4.865 1.00 94.19 84 ILE A O 1
ATOM 668 N N . PHE A 1 85 ? -11.465 1.545 -5.561 1.00 91.62 85 PHE A N 1
ATOM 669 C CA . PHE A 1 85 ? -12.849 1.401 -5.120 1.00 91.62 85 PHE A CA 1
ATOM 670 C C . PHE A 1 85 ? -12.974 1.614 -3.607 1.00 91.62 85 PHE A C 1
ATOM 672 O O . PHE A 1 85 ? -13.770 2.446 -3.178 1.00 91.62 85 PHE A O 1
ATOM 679 N N . VAL A 1 86 ? -12.161 0.936 -2.792 1.00 90.94 86 VAL A N 1
ATOM 680 C CA . VAL A 1 86 ? -12.183 1.101 -1.331 1.00 90.94 86 VAL A CA 1
ATOM 681 C C . VAL A 1 86 ? -11.875 2.545 -0.937 1.00 90.94 86 VAL A C 1
ATOM 683 O O . VAL A 1 86 ? -12.620 3.121 -0.145 1.00 90.94 86 VAL A O 1
ATOM 686 N N . ALA A 1 87 ? -10.846 3.159 -1.524 1.00 90.31 87 ALA A N 1
ATOM 687 C CA . ALA A 1 87 ? -10.454 4.521 -1.186 1.00 90.31 87 ALA A CA 1
ATOM 688 C C . ALA A 1 87 ? -11.506 5.560 -1.609 1.00 90.31 87 ALA A C 1
ATOM 690 O O . ALA A 1 87 ? -11.960 6.354 -0.791 1.00 90.31 87 ALA A O 1
ATOM 691 N N . CYS A 1 88 ? -11.936 5.564 -2.871 1.00 86.50 88 CYS A N 1
ATOM 692 C CA . CYS A 1 88 ? -12.839 6.591 -3.392 1.00 86.50 88 CYS A CA 1
ATOM 693 C C . CYS A 1 88 ? -14.292 6.362 -2.965 1.00 86.50 88 CYS A C 1
ATOM 695 O O . CYS A 1 88 ? -14.961 7.284 -2.498 1.00 86.50 88 CYS A O 1
ATOM 697 N N . VAL A 1 89 ? -14.793 5.134 -3.114 1.00 79.69 89 VAL A N 1
ATOM 698 C CA . VAL A 1 89 ? -16.196 4.813 -2.821 1.00 79.69 89 VAL A CA 1
ATOM 699 C C . VAL A 1 89 ? -16.421 4.699 -1.314 1.00 79.69 89 VAL A C 1
ATOM 701 O O . VAL A 1 89 ? -17.461 5.134 -0.821 1.00 79.69 89 VAL A O 1
ATOM 704 N N . GLY A 1 90 ? -15.436 4.196 -0.560 1.00 74.88 90 GLY A N 1
ATOM 705 C CA . GLY A 1 90 ? -15.505 4.135 0.903 1.00 74.88 90 GLY A CA 1
ATOM 706 C C . GLY A 1 90 ? -15.647 5.516 1.548 1.00 74.88 90 GLY A C 1
ATOM 707 O O . GLY A 1 90 ? -16.498 5.701 2.417 1.00 74.88 90 GLY A O 1
ATOM 708 N N . ILE A 1 91 ? -14.884 6.508 1.076 1.00 75.25 91 ILE A N 1
ATOM 709 C CA . ILE A 1 91 ? -15.014 7.903 1.530 1.00 75.25 91 ILE A CA 1
ATOM 710 C C . ILE A 1 91 ? -16.324 8.525 1.049 1.00 75.25 91 ILE A C 1
ATOM 712 O O . ILE A 1 91 ? -16.981 9.231 1.807 1.00 75.25 91 ILE A O 1
ATOM 716 N N . PHE A 1 92 ? -16.739 8.277 -0.193 1.00 77.25 92 PHE A N 1
ATOM 717 C CA . PHE A 1 92 ? -18.000 8.830 -0.685 1.00 77.25 92 PHE A CA 1
ATOM 718 C C . PHE A 1 92 ? -19.190 8.374 0.175 1.00 77.25 92 PHE A C 1
ATOM 720 O O . PHE A 1 92 ? -20.005 9.194 0.600 1.00 77.25 92 PHE A O 1
ATOM 727 N N . PHE A 1 93 ? -19.245 7.084 0.524 1.00 70.06 93 PHE A N 1
ATOM 728 C CA . PHE A 1 93 ? -20.269 6.571 1.435 1.00 70.06 93 PHE A CA 1
ATOM 729 C C . PHE A 1 93 ? -20.158 7.136 2.855 1.00 70.06 93 PHE A C 1
ATOM 731 O O . PHE A 1 93 ? -21.186 7.250 3.525 1.00 70.06 93 PHE A O 1
ATOM 738 N N . MET A 1 94 ? -18.956 7.521 3.301 1.00 70.31 94 MET A N 1
ATOM 739 C CA . MET A 1 94 ? -18.771 8.248 4.558 1.00 70.31 94 MET A CA 1
ATOM 740 C C . MET A 1 94 ? -19.560 9.561 4.544 1.00 70.31 94 MET A C 1
ATOM 742 O O . MET A 1 94 ? -20.360 9.782 5.446 1.00 70.31 94 MET A O 1
ATOM 746 N N . TYR A 1 95 ? -19.392 10.388 3.505 1.00 70.81 95 TYR A N 1
ATOM 747 C CA . TYR A 1 95 ? -20.061 11.690 3.407 1.00 70.81 95 TYR A CA 1
ATOM 748 C C . TYR A 1 95 ? -21.583 11.585 3.299 1.00 70.81 95 TYR A C 1
ATOM 750 O O . TYR A 1 95 ? -22.300 12.416 3.848 1.00 70.81 95 TYR A O 1
ATOM 758 N N . GLU A 1 96 ? -22.084 10.586 2.572 1.00 70.25 96 GLU A N 1
ATOM 759 C CA . GLU A 1 96 ? -23.513 10.481 2.263 1.00 70.25 96 GLU A CA 1
ATOM 760 C C . GLU A 1 96 ? -24.330 9.859 3.409 1.00 70.25 96 GLU A C 1
ATOM 762 O O . GLU A 1 96 ? -25.485 10.226 3.623 1.00 70.25 96 GLU A O 1
ATOM 767 N N . ARG A 1 97 ? -23.770 8.877 4.132 1.00 65.31 97 ARG A N 1
ATOM 768 C CA . ARG A 1 97 ? -24.560 7.991 5.009 1.00 65.31 97 ARG A CA 1
ATOM 769 C C . ARG A 1 97 ? -24.286 8.131 6.499 1.00 65.31 97 ARG A C 1
ATOM 771 O O . ARG A 1 97 ? -25.034 7.538 7.277 1.00 65.31 97 ARG A O 1
ATOM 778 N N . GLN A 1 98 ? -23.258 8.871 6.909 1.00 64.94 98 GLN A N 1
ATOM 779 C CA . GLN A 1 98 ? -22.979 9.110 8.326 1.00 64.94 98 GLN A CA 1
ATOM 780 C C . GLN A 1 98 ? -23.755 10.343 8.824 1.00 64.94 98 GLN A C 1
ATOM 782 O O . GLN A 1 98 ? -23.475 11.457 8.390 1.00 64.94 98 GLN A O 1
ATOM 787 N N . PRO A 1 99 ? -24.735 10.176 9.734 1.00 59.38 99 PRO A N 1
ATOM 788 C CA . PRO A 1 99 ? -25.618 11.268 10.143 1.00 59.38 99 PRO A CA 1
ATOM 789 C C . PRO A 1 99 ? -24.943 12.322 11.042 1.00 59.38 99 PRO A C 1
ATOM 791 O O . PRO A 1 99 ? -25.409 13.458 11.059 1.00 59.38 99 PRO A O 1
ATOM 794 N N . GLN A 1 100 ? -23.862 11.986 11.763 1.00 61.69 100 GLN A N 1
ATOM 795 C CA . GLN A 1 100 ? -23.024 12.926 12.527 1.00 61.69 100 GLN A CA 1
ATOM 796 C C . GLN A 1 100 ? -21.588 12.395 12.646 1.00 61.69 100 GLN A C 1
ATOM 798 O O . GLN A 1 100 ? -21.392 11.246 13.029 1.00 61.69 100 GLN A O 1
ATOM 803 N N . HIS A 1 101 ? -20.595 13.243 12.372 1.00 64.88 101 HIS A N 1
ATOM 804 C CA . HIS A 1 101 ? -19.191 12.961 12.670 1.00 64.88 101 HIS A CA 1
ATOM 805 C C . HIS A 1 101 ? -18.790 13.684 13.957 1.00 64.88 101 HIS A C 1
ATOM 807 O O . HIS A 1 101 ? -18.722 14.914 13.974 1.00 64.88 101 HIS A O 1
ATOM 813 N N . SER A 1 102 ? -18.509 12.941 15.030 1.00 73.62 102 SER A N 1
ATOM 814 C CA . SER A 1 102 ? -17.834 13.495 16.204 1.00 73.62 102 SER A CA 1
ATOM 815 C C . SER A 1 102 ? -16.326 13.275 16.091 1.00 73.62 102 SER A C 1
ATOM 817 O O . SER A 1 102 ? -15.864 12.221 15.654 1.00 73.62 102 SER A O 1
ATOM 819 N N . PHE A 1 103 ? -15.529 14.240 16.557 1.00 72.44 103 PHE A N 1
ATOM 820 C CA . PHE A 1 103 ? -14.071 14.084 16.653 1.00 72.44 103 PHE A CA 1
ATOM 821 C C . PHE A 1 103 ? -13.653 12.914 17.563 1.00 72.44 103 PHE A C 1
ATOM 823 O O . PHE A 1 103 ? -12.538 12.413 17.434 1.00 72.44 103 PHE A O 1
ATOM 830 N N . SER A 1 104 ? -14.538 12.441 18.450 1.00 71.62 104 SER A N 1
ATOM 831 C CA . SER A 1 104 ? -14.314 11.237 19.265 1.00 71.62 104 SER A CA 1
ATOM 832 C C . SER A 1 104 ? -14.225 9.947 18.445 1.00 71.62 104 SER A C 1
ATOM 834 O O . SER A 1 104 ? -13.567 8.993 18.877 1.00 71.62 104 SER A O 1
ATOM 836 N N . ASP A 1 105 ? -14.867 9.931 17.274 1.00 75.00 105 ASP A N 1
ATOM 837 C CA . ASP A 1 105 ? -15.109 8.731 16.464 1.00 75.00 105 ASP A CA 1
ATOM 838 C C . ASP A 1 105 ? -13.957 8.444 15.495 1.00 75.00 105 ASP A C 1
ATOM 840 O O . ASP A 1 105 ? -13.902 7.384 14.866 1.00 75.00 105 ASP A O 1
ATOM 844 N N . ILE A 1 106 ? -13.001 9.374 15.406 1.00 79.75 106 ILE A N 1
ATOM 845 C CA . ILE A 1 106 ? -11.766 9.189 14.652 1.00 79.75 106 ILE A CA 1
ATOM 846 C C . ILE A 1 106 ? -10.955 8.086 15.332 1.00 79.75 106 ILE A C 1
ATOM 848 O O . ILE A 1 106 ? -10.580 8.183 16.505 1.00 79.75 106 ILE A O 1
ATOM 852 N N . THR A 1 107 ? -10.671 7.026 14.580 1.00 82.94 107 THR A N 1
ATOM 853 C CA . THR A 1 107 ? -9.907 5.865 15.049 1.00 82.94 107 THR A CA 1
ATOM 854 C C . THR A 1 107 ? -8.775 5.538 14.083 1.00 82.94 107 THR A C 1
ATOM 856 O O . THR A 1 107 ? -8.809 5.911 12.912 1.00 82.94 107 THR A O 1
ATOM 859 N N . GLY A 1 108 ? -7.773 4.787 14.555 1.00 82.06 108 GLY A N 1
ATOM 860 C CA . GLY A 1 108 ? -6.668 4.319 13.707 1.00 82.06 108 GLY A CA 1
ATOM 861 C C . GLY A 1 108 ? -7.127 3.422 12.547 1.00 82.06 108 GLY A C 1
ATOM 862 O O . GLY A 1 108 ? -6.424 3.284 11.555 1.00 82.06 108 GLY A O 1
ATOM 863 N N . VAL A 1 109 ? -8.337 2.866 12.627 1.00 86.88 109 VAL A N 1
ATOM 864 C CA . VAL A 1 109 ? -8.956 2.037 11.583 1.00 86.88 109 VAL A CA 1
ATOM 865 C C . VAL A 1 109 ? -9.186 2.825 10.289 1.00 86.88 109 VAL A C 1
ATOM 867 O O . VAL A 1 109 ? -9.148 2.247 9.209 1.00 86.88 109 VAL A O 1
ATOM 870 N N . TRP A 1 110 ? -9.343 4.150 10.363 1.00 87.19 110 TRP A N 1
ATOM 871 C CA . TRP A 1 110 ? -9.598 5.003 9.196 1.00 87.19 110 TRP A CA 1
ATOM 872 C C . TRP A 1 110 ? -8.464 4.953 8.160 1.00 87.19 110 TRP A C 1
ATOM 874 O O . TRP A 1 110 ? -8.700 5.132 6.966 1.00 87.19 110 TRP A O 1
ATOM 884 N N . PHE A 1 111 ? -7.239 4.650 8.598 1.00 90.50 111 PHE A N 1
ATOM 885 C CA . PHE A 1 111 ? -6.093 4.472 7.709 1.00 90.50 111 PHE A CA 1
ATOM 886 C C . PHE A 1 111 ? -6.228 3.230 6.814 1.00 90.50 111 PHE A C 1
ATOM 888 O O . PHE A 1 111 ? -5.698 3.236 5.704 1.00 90.50 111 PHE A O 1
ATOM 895 N N . LEU A 1 112 ? -6.976 2.198 7.234 1.00 90.94 112 LEU A N 1
ATOM 896 C CA . LEU A 1 112 ? -7.184 0.969 6.449 1.00 90.94 112 LEU A CA 1
ATOM 897 C C . LEU A 1 112 ? -7.823 1.239 5.083 1.00 90.94 112 LEU A C 1
ATOM 899 O O . LEU A 1 112 ? -7.618 0.463 4.159 1.00 90.94 112 LEU A O 1
ATOM 903 N N . THR A 1 113 ? -8.541 2.351 4.933 1.00 90.19 113 THR A N 1
ATOM 904 C CA . THR A 1 113 ? -9.151 2.761 3.662 1.00 90.19 113 THR A CA 1
ATOM 905 C C . THR A 1 113 ? -8.110 3.161 2.608 1.00 90.19 113 THR A C 1
ATOM 907 O O . THR A 1 113 ? -8.357 3.003 1.416 1.00 90.19 113 THR A O 1
ATOM 910 N N . PHE A 1 114 ? -6.938 3.651 3.028 1.00 93.31 114 PHE A N 1
ATOM 911 C CA . PHE A 1 114 ? -5.903 4.184 2.129 1.00 93.31 114 PHE A CA 1
ATOM 912 C C . PHE A 1 114 ? -4.657 3.311 2.025 1.00 93.31 114 PHE A C 1
ATOM 914 O O . PHE A 1 114 ? -3.939 3.412 1.033 1.00 93.31 114 PHE A O 1
ATOM 921 N N . ILE A 1 115 ? -4.407 2.442 3.012 1.00 94.56 115 ILE A N 1
ATOM 922 C CA . ILE A 1 115 ? -3.301 1.474 2.973 1.00 94.56 115 ILE A CA 1
ATOM 923 C C . ILE A 1 115 ? -3.279 0.646 1.676 1.00 94.56 115 ILE A C 1
ATOM 925 O O . ILE A 1 115 ? -2.184 0.531 1.129 1.00 94.56 115 ILE A O 1
ATOM 929 N N . PRO A 1 116 ? -4.411 0.139 1.134 1.00 96.31 116 PRO A N 1
ATOM 930 C CA . PRO A 1 116 ? -4.403 -0.613 -0.122 1.00 96.31 116 PRO A CA 1
ATOM 931 C C . PRO A 1 116 ? -3.710 0.135 -1.266 1.00 96.31 116 PRO A C 1
ATOM 933 O O . PRO A 1 116 ? -2.879 -0.418 -1.964 1.00 96.31 116 PRO A O 1
ATOM 936 N N . LEU A 1 117 ? -3.936 1.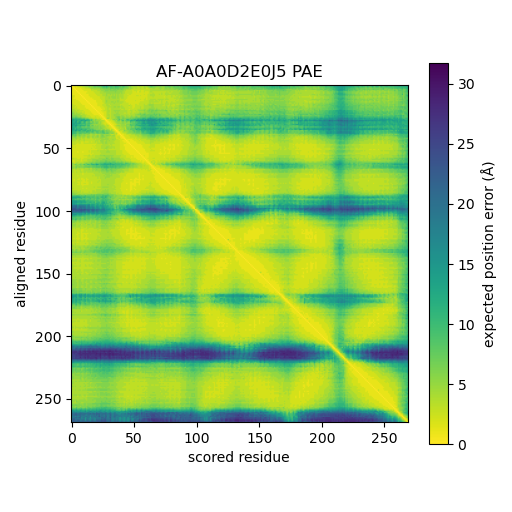447 -1.412 1.00 97.12 117 LEU A N 1
ATOM 937 C CA . LEU A 1 117 ? -3.278 2.233 -2.467 1.00 97.12 117 LEU A CA 1
ATOM 938 C C . LEU A 1 117 ? -1.741 2.225 -2.350 1.00 97.12 117 LEU A C 1
ATOM 940 O O . LEU A 1 117 ? -1.039 2.265 -3.356 1.00 97.12 117 LEU A O 1
ATOM 944 N N . ILE A 1 118 ? -1.223 2.185 -1.122 1.00 97.38 118 ILE A N 1
ATOM 945 C CA . ILE A 1 118 ? 0.217 2.213 -0.820 1.00 97.38 118 ILE A CA 1
ATOM 946 C C . ILE A 1 118 ? 0.836 0.817 -0.973 1.00 97.38 118 ILE A C 1
ATOM 948 O O . ILE A 1 118 ? 1.984 0.649 -1.396 1.00 97.38 118 ILE A O 1
ATOM 952 N N . VAL A 1 119 ? 0.094 -0.214 -0.591 1.00 97.12 119 VAL A N 1
ATOM 953 C CA . VAL A 1 119 ? 0.556 -1.590 -0.746 1.00 97.12 119 VAL A CA 1
ATOM 954 C C . VAL A 1 119 ? 0.516 -1.969 -2.228 1.00 97.12 119 VAL A C 1
ATOM 956 O O . VAL A 1 119 ? 1.517 -2.470 -2.735 1.00 97.12 119 VAL A O 1
ATOM 959 N N . GLU A 1 120 ? -0.522 -1.585 -2.969 1.00 97.75 120 GLU A N 1
ATOM 960 C CA . GLU A 1 120 ? -0.574 -1.764 -4.421 1.00 97.75 120 GLU A CA 1
ATOM 961 C C . GLU A 1 120 ? 0.558 -1.041 -5.152 1.00 97.75 120 GLU A C 1
ATOM 963 O O . GLU A 1 120 ? 1.177 -1.583 -6.073 1.00 97.75 120 GLU A O 1
ATOM 968 N N . SER A 1 121 ? 0.908 0.175 -4.722 1.00 97.62 121 SER A N 1
ATOM 969 C CA . SER A 1 121 ? 2.050 0.871 -5.311 1.00 97.62 121 SER A CA 1
ATOM 970 C C . SER A 1 121 ? 3.360 0.107 -5.104 1.00 97.62 121 SER A C 1
ATOM 972 O O . SER A 1 121 ? 4.210 0.087 -5.999 1.00 97.62 121 SER A O 1
ATOM 974 N N . THR A 1 122 ? 3.492 -0.583 -3.968 1.00 97.12 122 THR A N 1
ATOM 975 C CA . THR A 1 122 ? 4.618 -1.479 -3.677 1.00 97.12 122 THR A CA 1
ATOM 976 C C . THR A 1 122 ? 4.614 -2.698 -4.598 1.00 97.12 122 THR A C 1
ATOM 978 O O . THR A 1 122 ? 5.661 -3.044 -5.149 1.00 97.12 122 THR A O 1
ATOM 981 N N . VAL A 1 123 ? 3.451 -3.327 -4.803 1.00 97.06 123 VAL A N 1
ATOM 982 C CA . VAL A 1 123 ? 3.287 -4.460 -5.730 1.00 97.06 123 VAL A CA 1
ATOM 983 C C . VAL A 1 123 ? 3.725 -4.061 -7.136 1.00 97.06 123 VAL A C 1
ATOM 985 O O . VAL A 1 123 ? 4.541 -4.755 -7.744 1.00 97.06 123 VAL A O 1
ATOM 988 N N . GLY A 1 124 ? 3.266 -2.907 -7.625 1.00 95.69 124 GLY A N 1
ATOM 989 C CA . GLY A 1 124 ? 3.659 -2.395 -8.936 1.00 95.69 124 GLY A CA 1
ATOM 990 C C . GLY A 1 124 ? 5.163 -2.141 -9.059 1.00 95.69 124 GLY A C 1
ATOM 991 O O . GLY A 1 124 ? 5.758 -2.487 -10.077 1.00 95.69 124 GLY A O 1
ATOM 992 N N . GLY A 1 125 ? 5.808 -1.629 -8.005 1.00 94.69 125 GLY A N 1
ATOM 993 C CA . GLY A 1 125 ? 7.268 -1.495 -7.950 1.00 94.69 125 GLY A CA 1
ATOM 994 C C . GLY A 1 125 ? 8.009 -2.835 -8.040 1.00 94.69 125 GLY A C 1
ATOM 995 O O . GLY A 1 125 ? 9.063 -2.906 -8.666 1.00 94.69 125 GLY A O 1
ATOM 996 N N . ALA A 1 126 ? 7.443 -3.906 -7.479 1.00 94.94 126 ALA A N 1
ATOM 997 C CA . ALA A 1 126 ? 8.036 -5.242 -7.522 1.00 94.94 126 ALA A CA 1
ATOM 998 C C . ALA A 1 126 ? 7.872 -5.938 -8.888 1.00 94.94 126 ALA A C 1
ATOM 1000 O O . ALA A 1 126 ? 8.784 -6.638 -9.329 1.00 94.94 126 ALA A O 1
ATOM 1001 N N . ILE A 1 127 ? 6.735 -5.750 -9.573 1.00 95.06 127 ILE A N 1
ATOM 1002 C CA . ILE A 1 127 ? 6.466 -6.398 -10.873 1.00 95.06 127 ILE A CA 1
ATOM 1003 C C . ILE A 1 127 ? 6.984 -5.593 -12.072 1.00 95.06 127 ILE A C 1
ATOM 1005 O O . ILE A 1 127 ? 7.342 -6.185 -13.090 1.00 95.06 127 ILE A O 1
ATOM 1009 N N . ALA A 1 128 ? 7.062 -4.259 -11.972 1.00 93.38 128 ALA A N 1
ATOM 1010 C CA . ALA A 1 128 ? 7.443 -3.383 -13.084 1.00 93.38 128 ALA A CA 1
ATOM 1011 C C . ALA A 1 128 ? 8.766 -3.777 -13.775 1.00 93.38 128 ALA A C 1
ATOM 1013 O O . ALA A 1 128 ? 8.779 -3.810 -15.008 1.00 93.38 128 ALA A O 1
ATOM 1014 N N . PRO A 1 129 ? 9.852 -4.153 -13.069 1.00 91.31 129 PRO A N 1
ATOM 1015 C CA . PRO A 1 129 ? 11.110 -4.544 -13.715 1.00 91.31 129 PRO A CA 1
ATOM 1016 C C . PRO A 1 129 ? 11.019 -5.795 -14.596 1.00 91.31 129 PRO A C 1
ATOM 1018 O O . PRO A 1 129 ? 11.861 -5.984 -15.474 1.00 91.31 129 PRO A O 1
ATOM 1021 N N . GLN A 1 130 ? 10.026 -6.655 -14.351 1.00 90.81 130 GLN A N 1
ATOM 1022 C CA . GLN A 1 130 ? 9.847 -7.936 -15.040 1.00 90.81 130 GLN A CA 1
ATOM 1023 C C . GLN A 1 130 ? 8.902 -7.839 -16.246 1.00 90.81 130 GLN A C 1
ATOM 1025 O O . GLN A 1 130 ? 8.756 -8.794 -17.010 1.00 90.81 130 GLN A O 1
ATOM 1030 N N . LEU A 1 131 ? 8.247 -6.690 -16.420 1.00 89.69 131 LEU A N 1
ATOM 1031 C CA . LEU A 1 131 ? 7.252 -6.460 -17.458 1.00 89.69 131 LEU A CA 1
ATOM 1032 C C . LEU A 1 131 ? 7.869 -5.905 -18.743 1.00 89.69 131 LEU A C 1
ATOM 1034 O O . LEU A 1 131 ? 8.934 -5.286 -18.754 1.00 89.69 131 LEU A O 1
ATOM 1038 N N . ALA A 1 132 ? 7.150 -6.078 -19.854 1.00 89.75 132 ALA A N 1
ATOM 1039 C CA . ALA A 1 132 ? 7.491 -5.407 -21.102 1.00 89.75 132 ALA A CA 1
ATOM 1040 C C . ALA A 1 132 ? 7.486 -3.884 -20.902 1.00 89.75 132 ALA A C 1
ATOM 1042 O O . ALA A 1 132 ? 6.631 -3.350 -20.197 1.00 89.75 132 ALA A O 1
ATOM 1043 N N . TYR A 1 133 ? 8.400 -3.174 -21.569 1.00 86.81 133 TYR A N 1
ATOM 1044 C CA . TYR A 1 133 ? 8.655 -1.746 -21.338 1.00 86.81 133 TYR A CA 1
ATOM 1045 C C . TYR A 1 133 ? 7.388 -0.872 -21.267 1.00 86.81 133 TYR A C 1
ATOM 1047 O O . TYR A 1 133 ? 7.232 -0.084 -20.339 1.00 86.81 133 TYR A O 1
ATOM 1055 N N . LYS A 1 134 ? 6.448 -1.041 -22.206 1.00 87.75 134 LYS A N 1
ATOM 1056 C CA . LYS A 1 134 ? 5.200 -0.260 -22.245 1.00 87.75 134 LYS A CA 1
ATOM 1057 C C . LYS A 1 134 ? 4.318 -0.493 -21.008 1.00 87.75 134 LYS A C 1
ATOM 1059 O O . LYS A 1 134 ? 3.802 0.463 -20.427 1.00 87.75 134 LYS A O 1
ATOM 1064 N N . ASN A 1 135 ? 4.152 -1.753 -20.616 1.00 90.12 135 ASN A N 1
ATOM 1065 C CA . ASN A 1 135 ? 3.346 -2.133 -19.457 1.00 90.12 135 ASN A CA 1
ATOM 1066 C C . ASN A 1 135 ? 4.041 -1.702 -18.167 1.00 90.12 135 ASN A C 1
ATOM 1068 O O . ASN A 1 135 ? 3.408 -1.114 -17.301 1.00 90.12 135 ASN A O 1
ATOM 1072 N N . SER A 1 136 ? 5.358 -1.891 -18.099 1.00 90.81 136 SER A N 1
ATOM 1073 C CA . SER A 1 136 ? 6.199 -1.464 -16.985 1.00 90.81 136 SER A CA 1
ATOM 1074 C C . SER A 1 136 ? 6.073 0.037 -16.697 1.00 90.81 136 SER A C 1
ATOM 1076 O O . SER A 1 136 ? 5.803 0.421 -15.563 1.00 90.81 136 SER A O 1
ATOM 1078 N N . VAL A 1 137 ? 6.142 0.892 -17.727 1.00 90.31 137 VAL A N 1
ATOM 1079 C CA . VAL A 1 137 ? 5.930 2.345 -17.575 1.00 90.31 137 VAL A CA 1
ATOM 1080 C C . VAL A 1 137 ? 4.519 2.659 -17.075 1.00 90.31 137 VAL A C 1
ATOM 1082 O O . VAL A 1 137 ? 4.346 3.536 -16.232 1.00 90.31 137 VAL A O 1
ATOM 1085 N N . THR A 1 138 ? 3.508 1.942 -17.568 1.00 92.81 138 THR A N 1
ATOM 1086 C CA . THR A 1 138 ? 2.110 2.169 -17.174 1.00 92.81 138 THR A CA 1
ATOM 1087 C C . THR A 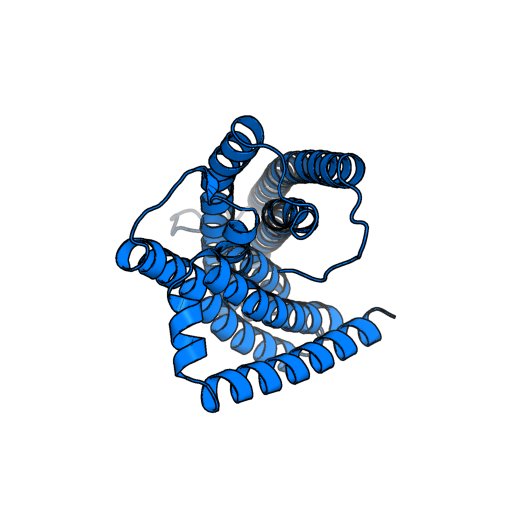1 138 ? 1.890 1.781 -15.709 1.00 92.81 138 THR A C 1
ATOM 1089 O O . THR A 1 138 ? 1.332 2.569 -14.952 1.00 92.81 138 THR A O 1
ATOM 1092 N N . VAL A 1 139 ? 2.390 0.616 -15.290 1.00 95.31 139 VAL A N 1
ATOM 1093 C CA . VAL A 1 139 ? 2.367 0.159 -13.892 1.00 95.31 139 VAL A CA 1
ATOM 1094 C C . VAL A 1 139 ? 3.129 1.132 -12.995 1.00 95.31 139 VAL A C 1
ATOM 1096 O O . VAL A 1 139 ? 2.618 1.525 -11.954 1.00 95.31 139 VAL A O 1
ATOM 1099 N N . LEU A 1 140 ? 4.311 1.594 -13.412 1.00 94.12 140 LEU A N 1
ATOM 1100 C CA . LEU A 1 140 ? 5.111 2.543 -12.640 1.00 94.12 140 LEU A CA 1
ATOM 1101 C C . LEU A 1 140 ? 4.362 3.862 -12.391 1.00 94.12 140 LEU A C 1
ATOM 1103 O O . LEU A 1 140 ? 4.310 4.336 -11.257 1.00 94.12 140 LEU A O 1
ATOM 1107 N N . VAL A 1 141 ? 3.776 4.451 -13.439 1.00 93.50 141 VAL A N 1
ATOM 1108 C CA . VAL A 1 141 ? 3.027 5.714 -13.335 1.00 93.50 141 VAL A CA 1
ATOM 1109 C C . VAL A 1 141 ? 1.786 5.534 -12.464 1.00 93.50 141 VAL A C 1
ATOM 1111 O O . VAL A 1 141 ? 1.557 6.341 -11.564 1.00 93.50 141 VAL A O 1
ATOM 1114 N N . THR A 1 142 ? 1.017 4.464 -12.680 1.00 96.12 142 THR A N 1
ATOM 1115 C CA . THR A 1 142 ? -0.157 4.151 -11.856 1.00 96.12 142 THR A CA 1
ATOM 1116 C C . THR A 1 142 ? 0.234 3.973 -10.393 1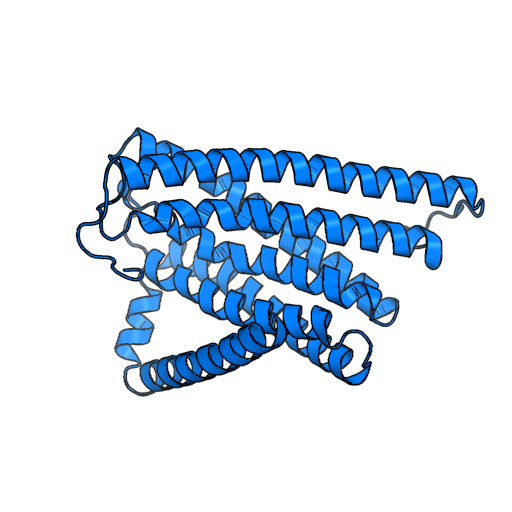.00 96.12 142 THR A C 1
ATOM 1118 O O . THR A 1 142 ? -0.335 4.633 -9.527 1.00 96.12 142 THR A O 1
ATOM 1121 N N . SER A 1 143 ? 1.262 3.177 -10.101 1.00 96.94 143 SER A N 1
ATOM 1122 C CA . SER A 1 143 ? 1.747 2.971 -8.737 1.00 96.94 143 SER A CA 1
ATOM 1123 C C . SER A 1 143 ? 2.238 4.255 -8.083 1.00 96.94 143 SER A C 1
ATOM 1125 O O . SER A 1 143 ? 1.969 4.473 -6.906 1.00 96.94 143 SER A O 1
ATOM 1127 N N . PHE A 1 144 ? 2.902 5.146 -8.819 1.00 95.75 144 PHE A N 1
ATOM 1128 C CA . PHE A 1 144 ? 3.316 6.436 -8.268 1.00 95.75 144 PHE A CA 1
ATOM 1129 C C . PHE A 1 144 ? 2.115 7.320 -7.893 1.00 95.75 144 PHE A C 1
ATOM 1131 O O . PHE A 1 144 ? 2.123 7.974 -6.845 1.00 95.75 144 PHE A O 1
ATOM 1138 N N . LEU A 1 145 ? 1.052 7.309 -8.706 1.00 96.31 145 LEU A N 1
ATOM 1139 C CA . LEU A 1 145 ? -0.194 8.017 -8.399 1.00 96.31 145 LEU A CA 1
ATOM 1140 C C . LEU A 1 145 ? -0.896 7.418 -7.173 1.00 96.31 145 LEU A C 1
ATOM 1142 O O . LEU A 1 145 ? -1.309 8.164 -6.285 1.00 96.31 145 LEU A O 1
ATOM 1146 N N . MET A 1 146 ? -0.985 6.089 -7.087 1.00 96.81 146 MET A N 1
ATOM 1147 C CA . MET A 1 146 ? -1.599 5.398 -5.947 1.00 96.81 146 MET A CA 1
ATOM 1148 C C . MET A 1 146 ? -0.825 5.648 -4.649 1.00 96.81 146 MET A C 1
ATOM 1150 O O . MET A 1 146 ? -1.436 6.009 -3.642 1.00 96.81 146 MET A O 1
ATOM 1154 N N . TRP A 1 147 ? 0.510 5.578 -4.692 1.00 97.44 147 TRP A N 1
ATOM 1155 C CA . TRP A 1 147 ? 1.373 5.942 -3.567 1.00 97.44 147 TRP A CA 1
ATOM 1156 C C . TRP A 1 147 ? 1.104 7.376 -3.100 1.00 97.44 147 TRP A C 1
ATOM 1158 O O . TRP A 1 147 ? 0.876 7.613 -1.914 1.00 97.44 147 TRP A O 1
ATOM 1168 N N . SER A 1 148 ? 1.074 8.325 -4.042 1.00 95.62 148 SER A N 1
ATOM 1169 C CA . SER A 1 148 ? 0.881 9.749 -3.751 1.00 95.62 148 SER A CA 1
ATOM 1170 C C . SER A 1 148 ? -0.465 10.014 -3.074 1.00 95.62 148 SER A C 1
ATOM 1172 O O . SER A 1 148 ? -0.525 10.724 -2.071 1.00 95.62 148 SER A O 1
ATOM 1174 N N . VAL A 1 149 ? -1.546 9.412 -3.583 1.00 95.38 149 VAL A N 1
ATOM 1175 C CA . VAL A 1 149 ? -2.886 9.546 -2.992 1.00 95.38 149 VAL A CA 1
ATOM 1176 C C . VAL A 1 149 ? -2.950 8.862 -1.626 1.00 95.38 149 VAL A C 1
ATOM 1178 O O . VAL A 1 149 ? -3.427 9.466 -0.666 1.00 95.38 149 VAL A O 1
ATOM 1181 N N . GLY A 1 150 ? -2.445 7.632 -1.503 1.00 95.12 150 GLY A N 1
ATOM 1182 C CA . GLY A 1 150 ? -2.489 6.868 -0.257 1.00 95.12 150 GLY A CA 1
ATOM 1183 C C . GLY A 1 150 ? -1.715 7.542 0.879 1.00 95.12 150 GLY A C 1
ATOM 1184 O O . GLY A 1 150 ? -2.253 7.749 1.972 1.00 95.12 150 GLY A O 1
ATOM 1185 N N . VAL A 1 151 ? -0.468 7.945 0.617 1.00 95.69 151 VAL A N 1
ATOM 1186 C CA . VAL A 1 151 ? 0.383 8.654 1.586 1.00 95.69 151 VAL A CA 1
ATOM 1187 C C . VAL A 1 151 ? -0.155 10.054 1.867 1.00 95.69 151 VAL A C 1
ATOM 1189 O O . VAL A 1 151 ? -0.202 10.461 3.029 1.00 95.69 151 VAL A O 1
ATOM 1192 N N . GLY A 1 152 ? -0.589 10.786 0.837 1.00 94.94 152 GLY A N 1
ATOM 1193 C CA . GLY A 1 152 ? -1.147 12.130 0.988 1.00 94.94 152 GLY A CA 1
ATOM 1194 C C . GLY A 1 152 ? -2.368 12.136 1.905 1.00 94.94 152 GLY A C 1
ATOM 1195 O O . GLY A 1 152 ? -2.399 12.870 2.893 1.00 94.94 152 GLY A O 1
ATOM 1196 N N . MET A 1 153 ? -3.328 11.242 1.656 1.00 93.00 153 MET A N 1
ATOM 1197 C CA . MET A 1 153 ? -4.522 11.109 2.496 1.00 93.00 153 MET A CA 1
ATOM 1198 C C . MET A 1 153 ? -4.188 10.627 3.911 1.00 93.00 153 MET A C 1
ATOM 1200 O O . MET A 1 153 ? -4.721 11.163 4.883 1.00 93.00 153 MET A O 1
ATOM 1204 N N . SER A 1 154 ? -3.247 9.689 4.060 1.00 93.69 154 SER A N 1
ATOM 1205 C CA . SER A 1 154 ? -2.776 9.249 5.382 1.00 93.69 154 SER A CA 1
ATOM 1206 C C . SER A 1 154 ? -2.129 10.393 6.172 1.00 93.69 154 SER A C 1
ATOM 1208 O O . SER A 1 154 ? -2.334 10.506 7.379 1.00 93.69 154 SER A O 1
ATOM 1210 N N . THR A 1 155 ? -1.405 11.287 5.496 1.00 93.62 155 THR A N 1
ATOM 1211 C CA . THR A 1 155 ? -0.784 12.472 6.110 1.00 93.62 155 THR A CA 1
ATOM 1212 C C . THR A 1 155 ? -1.824 13.503 6.547 1.00 93.62 155 THR A C 1
ATOM 1214 O O . THR A 1 155 ? -1.630 14.148 7.571 1.00 93.62 155 THR A O 1
ATOM 1217 N N . ILE A 1 156 ? -2.947 13.629 5.832 1.00 92.38 156 ILE A N 1
ATOM 1218 C CA . ILE A 1 156 ? -4.073 14.500 6.219 1.00 92.38 156 ILE A CA 1
ATOM 1219 C C . ILE A 1 156 ? -4.814 13.944 7.447 1.00 92.38 156 ILE A C 1
ATOM 1221 O O . ILE A 1 156 ? -5.216 14.703 8.328 1.00 92.38 156 ILE A O 1
ATOM 1225 N N . ILE A 1 157 ? -4.981 12.621 7.534 1.00 90.38 157 ILE A N 1
ATOM 1226 C CA . ILE A 1 157 ? -5.694 11.961 8.643 1.00 90.38 157 ILE A CA 1
ATOM 1227 C C . ILE A 1 157 ? -4.844 11.915 9.916 1.00 90.38 157 ILE A C 1
ATOM 1229 O O . ILE A 1 157 ? -5.379 12.022 11.021 1.00 90.38 157 ILE A O 1
ATOM 1233 N N . LEU A 1 158 ? -3.522 11.798 9.784 1.00 92.56 158 LEU A N 1
ATOM 1234 C CA . LEU A 1 158 ? -2.598 11.718 10.912 1.00 92.56 158 LEU A CA 1
ATOM 1235 C C . LEU A 1 158 ? -2.752 12.832 11.964 1.00 92.56 158 LEU A C 1
ATOM 1237 O O . LEU A 1 158 ? -2.931 12.489 13.134 1.00 92.56 158 LEU A O 1
ATOM 1241 N N . PRO A 1 159 ? -2.733 14.135 11.625 1.00 91.94 159 PRO A N 1
ATOM 1242 C CA . PRO A 1 159 ? -2.902 15.192 12.615 1.00 91.94 159 PRO A CA 1
ATOM 1243 C C . PRO A 1 159 ? -4.279 15.147 13.284 1.00 91.94 159 PRO A C 1
ATOM 1245 O O . PRO A 1 159 ? -4.370 15.417 14.478 1.00 91.94 159 PRO A O 1
ATOM 1248 N N . LEU A 1 160 ? -5.339 14.750 12.568 1.00 90.19 160 LEU A N 1
ATOM 1249 C CA . LEU A 1 160 ? -6.677 14.593 13.149 1.00 90.19 160 LEU A CA 1
ATOM 1250 C C . LEU A 1 160 ? -6.713 13.454 14.174 1.00 90.19 160 LEU A C 1
ATOM 1252 O O . LEU A 1 160 ? -7.290 13.594 15.252 1.00 90.19 160 LEU A O 1
ATOM 1256 N N . TYR A 1 161 ? -6.055 12.338 13.861 1.00 89.12 161 TYR A N 1
ATOM 1257 C CA . TYR A 1 161 ? -5.915 11.209 14.773 1.00 89.12 161 TYR A CA 1
ATOM 1258 C C . TYR A 1 161 ? -5.089 11.577 16.015 1.00 89.12 161 TYR A C 1
ATOM 1260 O O . TYR A 1 161 ? -5.511 11.294 17.137 1.00 89.12 161 TYR A O 1
ATOM 1268 N N . LEU A 1 162 ? -3.954 12.262 15.841 1.00 89.69 162 LEU A N 1
ATOM 1269 C CA . LEU A 1 162 ? -3.131 12.735 16.958 1.00 89.69 162 LEU A CA 1
ATOM 1270 C C . LEU A 1 162 ? -3.888 13.749 17.823 1.00 89.69 162 LEU A C 1
ATOM 1272 O O . LEU A 1 162 ? -3.877 13.640 19.047 1.00 89.69 162 LEU A O 1
ATOM 1276 N N . TRP A 1 163 ? -4.617 14.684 17.207 1.00 89.38 163 TRP A N 1
ATOM 1277 C CA . TRP A 1 163 ? -5.490 15.619 17.917 1.00 89.38 163 TRP A CA 1
ATOM 1278 C C . TRP A 1 163 ? -6.548 14.898 18.751 1.00 89.38 163 TRP A C 1
ATOM 1280 O O . TRP A 1 163 ? -6.774 15.244 19.913 1.00 89.38 163 TRP A O 1
ATOM 1290 N N . ARG A 1 164 ? -7.164 13.855 18.187 1.00 88.94 164 ARG A N 1
ATOM 1291 C CA . ARG A 1 164 ? -8.118 13.007 18.902 1.00 88.94 164 ARG A CA 1
ATOM 1292 C C . ARG A 1 164 ? -7.461 12.303 20.088 1.00 88.94 164 ARG A C 1
ATOM 1294 O O . ARG A 1 164 ? -8.079 12.254 21.142 1.00 88.94 164 ARG A O 1
ATOM 1301 N N . LEU A 1 165 ? -6.241 11.778 19.952 1.00 86.25 165 LEU A N 1
ATOM 1302 C CA . LEU A 1 165 ? -5.499 11.158 21.064 1.00 86.25 165 LEU A CA 1
ATOM 1303 C C . LEU A 1 165 ? -5.100 12.161 22.157 1.00 86.25 165 LEU A C 1
ATOM 1305 O O . LEU A 1 165 ? -5.001 11.777 23.318 1.00 86.25 165 LEU A O 1
ATOM 1309 N N . MET A 1 166 ? -4.873 13.426 21.798 1.00 86.50 166 MET A N 1
ATOM 1310 C CA . MET A 1 166 ? -4.586 14.495 22.760 1.00 86.50 166 MET A CA 1
ATOM 1311 C C . MET A 1 166 ? -5.851 14.985 23.478 1.00 86.50 166 MET A C 1
ATOM 1313 O O . MET A 1 166 ? -5.813 15.270 24.672 1.00 86.50 166 MET A O 1
ATOM 1317 N N . SER A 1 167 ? -6.974 15.076 22.761 1.00 84.56 167 SER A N 1
ATOM 1318 C CA . SER A 1 167 ? -8.239 15.612 23.288 1.00 84.56 167 SER A CA 1
ATOM 1319 C C . SER A 1 167 ? -9.055 14.572 24.054 1.00 84.56 167 SER A C 1
ATOM 1321 O O . SER A 1 167 ? -9.749 14.893 25.016 1.00 84.56 167 SER A O 1
ATOM 1323 N N . PHE A 1 168 ? -8.986 13.316 23.622 1.00 77.06 168 PHE A N 1
ATOM 1324 C CA . PHE A 1 168 ? -9.693 12.193 24.219 1.00 77.06 168 PHE A CA 1
ATOM 1325 C C . PHE A 1 168 ? -8.682 11.175 24.730 1.00 77.06 168 PHE A C 1
ATOM 1327 O O . PHE A 1 168 ? -7.641 10.954 24.122 1.00 77.06 168 PHE A O 1
ATOM 1334 N N . GLN A 1 169 ? -9.007 10.498 25.832 1.00 78.62 169 GLN A N 1
ATOM 1335 C CA . GLN A 1 169 ? -8.147 9.443 26.362 1.00 78.62 169 GLN A CA 1
ATOM 1336 C C . GLN A 1 169 ? -7.847 8.361 25.306 1.00 78.62 169 GLN A C 1
ATOM 1338 O O . GLN A 1 169 ? -8.626 8.126 24.373 1.00 78.62 169 GLN A O 1
ATOM 1343 N N . LEU A 1 170 ? -6.732 7.648 25.507 1.00 79.88 170 LEU A N 1
ATOM 1344 C CA . LEU A 1 170 ? -6.343 6.494 24.690 1.00 79.88 170 LEU A CA 1
ATOM 1345 C C . LEU A 1 170 ? -7.534 5.555 24.434 1.00 79.88 170 LEU A C 1
ATOM 1347 O O . LEU A 1 170 ? -8.358 5.389 25.346 1.00 79.88 170 LEU A O 1
ATOM 1351 N N . PRO A 1 171 ? -7.601 4.891 23.262 1.00 79.62 171 PRO A N 1
ATOM 1352 C CA . PRO A 1 171 ? -8.644 3.917 22.960 1.00 79.62 171 PRO A CA 1
ATOM 1353 C C . PRO A 1 171 ? -8.883 2.909 24.103 1.00 79.62 171 PRO A C 1
ATOM 1355 O O . PRO A 1 171 ? -7.984 2.646 24.920 1.00 79.62 171 PRO A O 1
ATOM 1358 N N . PRO A 1 172 ? -10.101 2.350 24.213 1.00 79.75 172 PRO A N 1
ATOM 1359 C CA . PRO A 1 172 ? -10.372 1.276 25.161 1.00 79.75 172 PRO A CA 1
ATOM 1360 C C . PRO A 1 172 ? -9.414 0.102 24.922 1.00 79.75 172 PRO A C 1
ATOM 1362 O O . PRO A 1 172 ? -8.924 -0.102 23.813 1.00 79.75 172 PRO A O 1
ATOM 1365 N N . ARG A 1 173 ? -9.155 -0.689 25.971 1.00 76.19 173 ARG A N 1
ATOM 1366 C CA . ARG A 1 173 ? -8.153 -1.776 25.947 1.00 76.19 173 ARG A CA 1
ATOM 1367 C C . ARG A 1 173 ? -8.368 -2.782 24.812 1.00 76.19 173 ARG A C 1
ATOM 1369 O O . ARG A 1 173 ? -7.414 -3.403 24.371 1.00 76.19 173 ARG A O 1
ATOM 1376 N N . GLU A 1 174 ? -9.605 -2.944 24.358 1.00 74.69 174 GLU A N 1
ATOM 1377 C CA . GLU A 1 174 ? -9.980 -3.877 23.290 1.00 74.69 174 GLU A CA 1
ATOM 1378 C C . GLU A 1 174 ? -9.559 -3.387 21.899 1.00 74.69 174 GLU A C 1
ATOM 1380 O O . GLU A 1 174 ? -9.220 -4.199 21.047 1.00 74.69 174 GLU A O 1
ATOM 1385 N N . ALA A 1 175 ? -9.504 -2.068 21.699 1.00 77.25 175 ALA A N 1
ATOM 1386 C CA . ALA A 1 175 ? -9.089 -1.440 20.448 1.00 77.25 175 ALA A CA 1
ATOM 1387 C C . ALA A 1 175 ? -7.649 -0.913 20.513 1.00 77.25 175 ALA A C 1
ATOM 1389 O O . ALA A 1 175 ? -7.200 -0.222 19.608 1.00 77.25 175 ALA A O 1
ATOM 1390 N N . ILE A 1 176 ? -6.896 -1.199 21.579 1.00 82.50 176 ILE A N 1
ATOM 1391 C CA . ILE A 1 176 ? -5.583 -0.574 21.755 1.00 82.50 176 ILE A CA 1
ATOM 1392 C C . ILE A 1 176 ? -4.552 -1.037 20.732 1.00 82.50 176 ILE A C 1
ATOM 1394 O O . ILE A 1 176 ? -3.633 -0.300 20.416 1.00 82.50 176 ILE A O 1
ATOM 1398 N N . THR A 1 177 ? -4.726 -2.226 20.162 1.00 83.62 177 THR A N 1
ATOM 1399 C CA . THR A 1 177 ? -3.893 -2.717 19.061 1.00 83.62 177 THR A CA 1
ATOM 1400 C C . THR A 1 177 ? -4.111 -1.923 17.772 1.00 83.62 177 THR A C 1
ATOM 1402 O O . THR A 1 177 ? -3.225 -1.892 16.921 1.00 83.62 177 THR A O 1
ATOM 1405 N N . SER A 1 178 ? -5.235 -1.205 17.640 1.00 85.31 178 SER A N 1
ATOM 1406 C CA . SER A 1 178 ? -5.499 -0.346 16.485 1.00 85.31 178 SER A CA 1
ATOM 1407 C C . SER A 1 178 ? -4.568 0.871 16.424 1.00 85.31 178 SER A C 1
ATOM 1409 O O . SER A 1 178 ? -4.523 1.539 15.393 1.00 85.31 178 SER A O 1
ATOM 1411 N N . THR A 1 179 ? -3.832 1.187 17.500 1.00 87.69 179 THR A N 1
ATOM 1412 C CA . THR A 1 179 ? -2.843 2.280 17.514 1.00 87.69 179 THR A CA 1
ATOM 1413 C C . THR A 1 179 ? -1.628 1.986 16.636 1.00 87.69 179 THR A C 1
ATOM 1415 O O . THR A 1 179 ? -0.931 2.923 16.261 1.00 87.69 179 THR A O 1
ATOM 1418 N N . TYR A 1 180 ? -1.406 0.722 16.251 1.00 90.56 180 TYR A N 1
ATOM 1419 C CA . TYR A 1 180 ? -0.365 0.335 15.295 1.00 90.56 180 TYR A CA 1
ATOM 1420 C C . TYR A 1 180 ? -0.778 0.523 13.834 1.00 90.56 180 TYR A C 1
ATOM 1422 O O . TYR A 1 180 ? 0.089 0.583 12.967 1.00 90.56 180 TYR A O 1
ATOM 1430 N N . ILE A 1 181 ? -2.075 0.633 13.528 1.00 91.81 181 ILE A N 1
ATOM 1431 C CA . ILE A 1 181 ? -2.550 0.751 12.140 1.00 91.81 181 ILE A CA 1
ATOM 1432 C C . ILE A 1 181 ? -1.932 1.965 11.414 1.00 91.81 181 ILE A C 1
ATOM 1434 O O . ILE A 1 181 ? -1.467 1.786 10.287 1.00 91.81 181 ILE A O 1
ATOM 1438 N N . PRO A 1 182 ? -1.827 3.165 12.027 1.00 91.56 182 PRO A N 1
ATOM 1439 C CA . PRO A 1 182 ? -1.188 4.322 11.398 1.00 91.56 182 PRO A CA 1
ATOM 1440 C C . PRO A 1 182 ? 0.292 4.125 11.041 1.00 91.56 182 PRO A C 1
ATOM 1442 O O . PRO A 1 182 ? 0.801 4.859 10.202 1.00 91.56 182 PRO A O 1
ATOM 1445 N N . VAL A 1 183 ? 0.994 3.145 11.627 1.00 93.81 183 VAL A N 1
ATOM 1446 C CA . VAL A 1 183 ? 2.387 2.822 11.259 1.00 93.81 183 VAL A CA 1
ATOM 1447 C C . VAL A 1 183 ? 2.462 2.275 9.830 1.00 93.81 183 VAL A C 1
ATOM 1449 O O . VAL A 1 183 ? 3.396 2.592 9.093 1.00 93.81 183 VAL A O 1
ATOM 1452 N N . GLY A 1 184 ? 1.469 1.474 9.431 1.00 91.12 184 GLY A N 1
ATOM 1453 C CA . GLY A 1 184 ? 1.425 0.777 8.144 1.00 91.12 184 GLY A CA 1
ATOM 1454 C C . GLY A 1 184 ? 1.624 1.692 6.928 1.00 91.12 184 GLY A C 1
ATOM 1455 O O . GLY A 1 184 ? 2.566 1.455 6.172 1.00 91.12 184 GLY A O 1
ATOM 1456 N N . PRO A 1 185 ? 0.809 2.751 6.745 1.00 93.50 185 PRO A N 1
ATOM 1457 C CA . PRO A 1 185 ? 0.919 3.671 5.615 1.00 93.50 185 PRO A CA 1
ATOM 1458 C C . PRO A 1 185 ? 2.309 4.281 5.431 1.00 93.50 185 PRO A C 1
ATOM 1460 O O . PRO A 1 185 ? 2.798 4.361 4.309 1.00 93.50 185 PRO A O 1
ATOM 1463 N N . PHE A 1 186 ? 2.961 4.705 6.516 1.00 95.38 186 PHE A N 1
ATOM 1464 C CA . PHE A 1 186 ? 4.262 5.374 6.431 1.00 95.38 186 PHE A CA 1
ATOM 1465 C C . PHE A 1 186 ? 5.414 4.375 6.288 1.00 95.38 186 PHE A C 1
ATOM 1467 O O . PHE A 1 186 ? 6.345 4.634 5.532 1.00 95.38 186 PHE A O 1
ATOM 1474 N N . GLY A 1 187 ? 5.333 3.207 6.934 1.00 94.81 187 GLY A N 1
ATOM 1475 C CA . GLY A 1 187 ? 6.320 2.137 6.764 1.00 94.81 187 GLY A CA 1
ATOM 1476 C C . GLY A 1 187 ? 6.297 1.538 5.355 1.00 94.81 187 GLY A C 1
ATOM 1477 O O . GLY A 1 187 ? 7.316 1.530 4.665 1.00 94.81 187 GLY A O 1
ATOM 1478 N N . MET A 1 188 ? 5.122 1.097 4.891 1.00 95.19 188 MET A N 1
ATOM 1479 C CA . MET A 1 188 ? 4.954 0.594 3.520 1.00 95.19 188 MET A CA 1
ATOM 1480 C C . MET A 1 188 ? 5.150 1.702 2.485 1.00 95.19 188 MET A C 1
ATOM 1482 O O . MET A 1 188 ? 5.727 1.453 1.432 1.00 95.19 188 MET A O 1
ATOM 1486 N N . GLY A 1 189 ? 4.751 2.938 2.797 1.00 95.75 189 GLY A N 1
ATOM 1487 C CA . GLY A 1 189 ? 4.993 4.103 1.950 1.00 95.75 189 GLY A CA 1
ATOM 1488 C C . GLY A 1 189 ? 6.478 4.336 1.692 1.00 95.75 189 GLY A C 1
ATOM 1489 O O . GLY A 1 189 ? 6.853 4.521 0.533 1.00 95.75 189 GLY A O 1
ATOM 1490 N N . ALA A 1 190 ? 7.312 4.244 2.735 1.00 96.56 190 ALA A N 1
ATOM 1491 C CA . ALA A 1 190 ? 8.764 4.369 2.626 1.00 96.56 190 ALA A CA 1
ATOM 1492 C C . ALA A 1 190 ? 9.365 3.281 1.726 1.00 96.56 190 ALA A C 1
ATOM 1494 O O . ALA A 1 190 ? 10.163 3.567 0.832 1.00 96.56 190 ALA A O 1
ATOM 1495 N N . TYR A 1 191 ? 8.941 2.030 1.918 1.00 95.38 191 TYR A N 1
ATOM 1496 C CA . TYR A 1 191 ? 9.391 0.921 1.081 1.00 95.38 191 TYR A CA 1
ATOM 1497 C C . TYR A 1 191 ? 8.952 1.093 -0.382 1.00 95.38 191 TYR A C 1
ATOM 1499 O O . TYR A 1 191 ? 9.756 0.929 -1.302 1.00 95.38 191 TYR A O 1
ATOM 1507 N N . SER A 1 192 ? 7.698 1.494 -0.604 1.00 96.44 192 SER A N 1
ATOM 1508 C CA . SER A 1 192 ? 7.145 1.707 -1.939 1.00 96.44 192 SER A CA 1
ATOM 1509 C C . SER A 1 192 ? 7.886 2.794 -2.711 1.00 96.44 192 SER A C 1
ATOM 1511 O O . SER A 1 192 ? 8.222 2.571 -3.872 1.00 96.44 192 SER A O 1
ATOM 1513 N N . ILE A 1 193 ? 8.130 3.969 -2.115 1.00 96.38 193 ILE A N 1
ATOM 1514 C CA . ILE A 1 193 ? 8.764 5.082 -2.840 1.00 96.38 193 ILE A CA 1
ATOM 1515 C C . ILE A 1 193 ? 10.209 4.762 -3.202 1.00 96.38 193 ILE A C 1
ATOM 1517 O O . ILE A 1 193 ? 10.650 5.081 -4.304 1.00 96.38 193 ILE A O 1
ATOM 1521 N N . GLN A 1 194 ? 10.924 4.067 -2.315 1.00 94.50 194 GLN A N 1
ATOM 1522 C CA . GLN A 1 194 ? 12.283 3.622 -2.583 1.00 94.50 194 GLN A CA 1
ATOM 1523 C C . GLN A 1 194 ? 12.315 2.646 -3.766 1.00 94.50 194 GLN A C 1
ATOM 1525 O O . GLN A 1 194 ? 13.142 2.801 -4.665 1.00 94.50 194 GLN A O 1
ATOM 1530 N N . GLN A 1 195 ? 11.392 1.678 -3.809 1.00 93.75 195 GLN A N 1
ATOM 1531 C CA . GLN A 1 195 ? 11.273 0.765 -4.948 1.00 93.75 195 GLN A CA 1
ATOM 1532 C C . GLN A 1 195 ? 10.929 1.500 -6.243 1.00 93.75 195 GLN A C 1
ATOM 1534 O O . GLN A 1 195 ? 11.631 1.336 -7.238 1.00 93.75 195 GLN A O 1
ATOM 1539 N N . LEU A 1 196 ? 9.909 2.359 -6.235 1.00 94.69 196 LEU A N 1
ATOM 1540 C CA . LEU A 1 196 ? 9.507 3.110 -7.427 1.00 94.69 196 LEU A CA 1
ATOM 1541 C C . LEU A 1 196 ? 10.640 4.002 -7.951 1.00 94.69 196 LEU A C 1
ATOM 1543 O O . LEU A 1 196 ? 10.874 4.032 -9.157 1.00 94.69 196 LEU A O 1
ATOM 1547 N N . ALA A 1 197 ? 11.389 4.666 -7.066 1.00 93.06 197 ALA A N 1
ATOM 1548 C CA . ALA A 1 197 ? 12.539 5.482 -7.446 1.00 93.06 197 ALA A CA 1
ATOM 1549 C C . ALA A 1 197 ? 13.665 4.648 -8.078 1.00 93.06 197 ALA A C 1
ATOM 1551 O O . ALA A 1 197 ? 14.225 5.055 -9.095 1.00 93.06 197 ALA A O 1
ATOM 1552 N N . MET A 1 198 ? 13.968 3.464 -7.528 1.00 91.69 198 MET A N 1
ATOM 1553 C CA . MET A 1 198 ? 14.945 2.535 -8.114 1.00 91.69 198 MET A CA 1
ATOM 1554 C C . MET A 1 198 ? 14.532 2.080 -9.514 1.00 91.69 198 MET A C 1
ATOM 1556 O O . MET A 1 198 ? 15.335 2.125 -10.447 1.00 91.69 198 MET A O 1
ATOM 1560 N N . VAL A 1 199 ? 13.275 1.665 -9.676 1.00 91.38 199 VAL A N 1
ATOM 1561 C CA . VAL A 1 199 ? 12.769 1.200 -10.970 1.00 91.38 199 VAL A CA 1
ATOM 1562 C C . VAL A 1 199 ? 12.768 2.349 -11.974 1.00 91.38 199 VAL A C 1
ATOM 1564 O O . VAL A 1 199 ? 13.280 2.190 -13.082 1.00 91.38 199 VAL A O 1
ATOM 1567 N N . PHE A 1 200 ? 12.310 3.535 -11.578 1.00 89.50 200 PHE A N 1
ATOM 1568 C CA . PHE A 1 200 ? 12.325 4.721 -12.430 1.00 89.50 200 PHE A CA 1
ATOM 1569 C C . PHE A 1 200 ? 13.742 5.102 -12.885 1.00 89.50 200 PHE A C 1
ATOM 1571 O O . PHE A 1 200 ? 13.970 5.278 -14.084 1.00 89.50 200 PHE A O 1
ATOM 1578 N N . ALA A 1 201 ? 14.711 5.130 -11.964 1.00 87.00 201 ALA A N 1
ATOM 1579 C CA . ALA A 1 201 ? 16.121 5.352 -12.279 1.00 87.00 201 ALA A CA 1
ATOM 1580 C C . ALA A 1 201 ? 16.649 4.314 -13.288 1.00 87.00 201 ALA A C 1
ATOM 1582 O O . ALA A 1 201 ? 17.294 4.674 -14.274 1.00 87.00 201 ALA A O 1
ATOM 1583 N N . SER A 1 202 ? 16.299 3.034 -13.112 1.00 86.94 202 SER A N 1
ATOM 1584 C CA . SER A 1 202 ? 16.700 1.967 -14.037 1.00 86.94 202 SER A CA 1
ATOM 1585 C C . SER A 1 202 ? 16.108 2.136 -15.446 1.00 86.94 202 SER A C 1
ATOM 1587 O O . SER A 1 202 ? 16.795 1.878 -16.437 1.00 86.94 202 SER A O 1
ATOM 1589 N N . HIS A 1 203 ? 14.868 2.630 -15.567 1.00 85.31 203 HIS A N 1
ATOM 1590 C CA . HIS A 1 203 ? 14.238 2.892 -16.865 1.00 85.31 203 HIS A CA 1
ATOM 1591 C C . HIS A 1 203 ? 14.882 4.058 -17.614 1.00 85.31 203 HIS A C 1
ATOM 1593 O O . HIS A 1 203 ? 14.959 4.014 -18.844 1.00 85.31 203 HIS A O 1
ATOM 1599 N N . ILE A 1 204 ? 15.364 5.076 -16.902 1.00 81.75 204 ILE A N 1
ATOM 1600 C CA . ILE A 1 204 ? 16.077 6.206 -17.510 1.00 81.75 204 ILE A CA 1
ATOM 1601 C C . ILE A 1 204 ? 17.376 5.713 -18.147 1.00 81.75 204 ILE A C 1
ATOM 1603 O O . ILE A 1 204 ? 17.605 5.957 -19.331 1.00 81.75 204 ILE A O 1
ATOM 1607 N N . THR A 1 205 ? 18.173 4.934 -17.416 1.00 80.06 205 THR A N 1
ATOM 1608 C CA . THR A 1 205 ? 1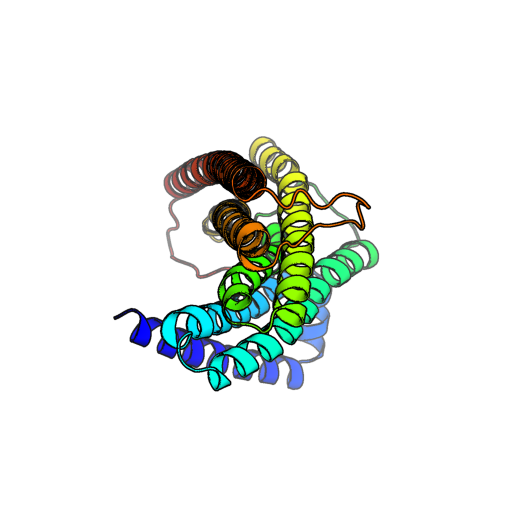9.460 4.427 -17.913 1.00 80.06 205 THR A CA 1
ATOM 1609 C C . THR A 1 205 ? 19.285 3.378 -19.014 1.00 80.06 205 THR A C 1
ATOM 1611 O O . THR A 1 205 ? 19.963 3.432 -20.037 1.00 80.06 205 THR A O 1
ATOM 1614 N N . LYS A 1 206 ? 18.351 2.432 -18.847 1.00 81.06 206 LYS A N 1
ATOM 1615 C CA . LYS A 1 206 ? 18.190 1.289 -19.764 1.00 81.06 206 LYS A CA 1
ATOM 1616 C C . LYS A 1 206 ? 17.377 1.612 -21.016 1.00 81.06 206 LYS A C 1
ATOM 1618 O O . LYS A 1 206 ? 17.644 1.062 -22.080 1.00 81.06 206 LYS A O 1
ATOM 1623 N N . HIS A 1 207 ? 16.364 2.467 -20.894 1.00 77.88 20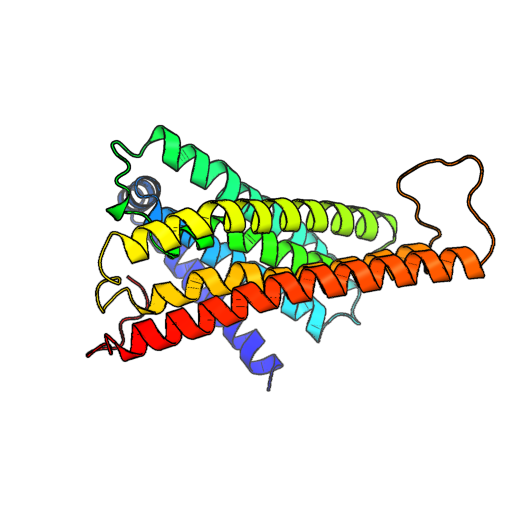7 HIS A N 1
ATOM 1624 C CA . HIS A 1 207 ? 15.389 2.711 -21.959 1.00 77.88 207 HIS A CA 1
ATOM 1625 C C . HIS A 1 207 ? 15.338 4.168 -22.424 1.00 77.88 207 HIS A C 1
ATOM 1627 O O . HIS A 1 207 ? 14.498 4.490 -23.263 1.00 77.88 207 HIS A O 1
ATOM 1633 N N . ARG A 1 208 ? 16.211 5.044 -21.898 1.00 72.12 208 ARG A N 1
ATOM 1634 C CA . ARG A 1 208 ? 16.219 6.489 -22.192 1.00 72.12 208 ARG A CA 1
ATOM 1635 C C . ARG A 1 208 ? 14.824 7.101 -22.029 1.00 72.12 208 ARG A C 1
ATOM 1637 O O . ARG A 1 208 ? 14.361 7.864 -22.874 1.00 72.12 208 ARG A O 1
ATOM 1644 N N . PHE A 1 209 ? 14.118 6.691 -20.973 1.00 67.88 209 PHE A N 1
ATOM 1645 C CA . PHE A 1 209 ? 12.762 7.155 -20.695 1.00 67.88 209 PHE A CA 1
ATOM 1646 C C . PHE A 1 209 ? 12.777 8.602 -20.189 1.00 67.88 209 PHE A C 1
ATOM 1648 O O . PHE A 1 209 ? 13.461 8.905 -19.217 1.00 67.88 209 PHE A O 1
ATOM 1655 N N . PHE A 1 210 ? 11.981 9.475 -20.810 1.00 65.12 210 PHE A N 1
ATOM 1656 C CA . PHE A 1 210 ? 11.777 10.860 -20.381 1.00 65.12 210 PHE A CA 1
ATOM 1657 C C . PHE A 1 210 ? 10.281 11.194 -20.384 1.00 65.12 210 PHE A C 1
ATOM 1659 O O . PHE A 1 210 ? 9.575 10.884 -21.343 1.00 65.12 210 PHE A O 1
ATOM 1666 N N . LEU A 1 211 ? 9.801 11.873 -19.334 1.00 58.84 211 LEU A N 1
ATOM 1667 C CA . LEU A 1 211 ? 8.400 12.305 -19.165 1.00 58.84 211 LEU A CA 1
ATOM 1668 C C . LEU A 1 211 ? 7.998 13.495 -20.075 1.00 58.84 211 LEU A C 1
ATOM 1670 O O . LEU A 1 211 ? 7.050 14.220 -19.790 1.00 58.84 211 LEU A O 1
ATOM 1674 N N . GLY A 1 212 ? 8.682 13.682 -21.206 1.00 54.44 212 GLY A N 1
ATOM 1675 C CA . GLY A 1 212 ? 8.379 14.702 -22.206 1.00 54.44 212 GLY A CA 1
ATOM 1676 C C . GLY A 1 212 ? 9.198 14.509 -23.483 1.00 54.44 212 GLY A C 1
ATOM 1677 O O . GLY A 1 212 ? 10.324 14.019 -23.444 1.00 54.44 212 GLY A O 1
ATOM 1678 N N . ARG A 1 213 ? 8.640 14.906 -24.636 1.00 45.41 213 ARG A N 1
ATOM 1679 C CA . ARG A 1 213 ? 9.408 15.059 -25.883 1.00 45.41 213 ARG A CA 1
ATOM 1680 C C . ARG A 1 213 ? 10.256 16.326 -25.770 1.00 45.41 213 ARG A C 1
ATOM 1682 O O . ARG A 1 213 ? 9.817 17.394 -26.187 1.00 45.41 213 ARG A O 1
ATOM 1689 N N . THR A 1 214 ? 11.458 16.232 -25.215 1.00 52.12 214 THR A N 1
ATOM 1690 C CA . THR A 1 214 ? 12.478 17.251 -25.482 1.00 52.12 214 THR A CA 1
ATOM 1691 C C . THR A 1 214 ? 13.141 16.926 -26.818 1.00 52.12 214 THR A C 1
ATOM 1693 O O . THR A 1 214 ? 13.526 15.791 -27.087 1.00 52.12 214 THR A O 1
ATOM 1696 N N . SER A 1 215 ? 13.251 17.927 -27.688 1.00 52.84 215 SER A N 1
ATOM 1697 C CA . SER A 1 215 ? 13.943 17.860 -28.985 1.00 52.84 215 SER A CA 1
ATOM 1698 C C . SER A 1 215 ? 15.446 17.568 -28.853 1.00 52.84 215 SER A C 1
ATOM 1700 O O . SER A 1 215 ? 16.071 17.139 -29.816 1.00 52.84 215 SER A O 1
ATOM 1702 N N . HIS A 1 216 ? 16.000 17.734 -27.651 1.00 54.59 216 HIS A N 1
ATOM 1703 C CA . HIS A 1 216 ? 17.308 17.240 -27.240 1.00 54.59 216 HIS A CA 1
ATOM 1704 C C . HIS A 1 216 ? 17.110 16.217 -26.118 1.00 54.59 216 HIS A C 1
ATOM 1706 O O . HIS A 1 216 ? 16.899 16.577 -24.959 1.00 54.59 216 HIS A O 1
ATOM 1712 N N . VAL A 1 217 ? 17.152 14.933 -26.461 1.00 57.50 217 VAL A N 1
ATOM 1713 C CA . VAL A 1 217 ? 17.474 13.893 -25.481 1.00 57.50 217 VAL A CA 1
ATOM 1714 C C . VAL A 1 217 ? 18.977 14.020 -25.227 1.00 57.50 217 VAL A C 1
ATOM 1716 O O . VAL A 1 217 ? 19.733 13.944 -26.200 1.00 57.50 217 VAL A O 1
ATOM 1719 N N . PRO A 1 218 ? 19.443 14.247 -23.985 1.00 57.34 218 PRO A N 1
ATOM 1720 C CA . PRO A 1 218 ? 20.859 14.114 -23.671 1.00 57.34 218 PRO A CA 1
ATOM 1721 C C . PRO A 1 218 ? 21.257 12.671 -24.000 1.00 57.34 218 PRO A C 1
ATOM 1723 O O . PRO A 1 218 ? 20.855 11.734 -23.314 1.00 57.34 218 PRO A O 1
ATOM 1726 N N . ASN A 1 219 ? 21.957 12.476 -25.118 1.00 61.41 219 ASN A N 1
ATOM 1727 C CA . ASN A 1 219 ? 22.446 11.161 -25.543 1.00 61.41 219 ASN A CA 1
ATOM 1728 C C . ASN A 1 219 ? 23.738 10.773 -24.812 1.00 61.41 219 ASN A C 1
ATOM 1730 O O . ASN A 1 219 ? 24.249 9.674 -25.022 1.00 61.41 219 ASN A O 1
ATOM 1734 N N . ASP A 1 220 ? 24.237 11.665 -23.959 1.00 73.25 220 ASP A N 1
ATOM 1735 C CA . ASP A 1 220 ? 25.436 11.469 -23.171 1.00 73.25 220 ASP A CA 1
ATOM 1736 C C . ASP A 1 220 ? 25.115 10.529 -21.999 1.00 73.25 220 ASP A C 1
ATOM 1738 O O . ASP A 1 220 ? 24.400 10.881 -21.056 1.00 73.25 220 ASP A O 1
ATOM 1742 N N . GLU A 1 221 ? 25.669 9.316 -22.057 1.00 74.81 221 GLU A N 1
ATOM 1743 C CA . GLU A 1 221 ? 25.625 8.322 -20.976 1.00 74.81 221 GLU A CA 1
ATOM 1744 C C . GLU A 1 221 ? 25.942 8.887 -19.576 1.00 74.81 221 GLU A C 1
ATOM 1746 O O . GLU A 1 221 ? 25.210 8.538 -18.644 1.00 74.81 221 GLU A O 1
ATOM 1751 N N . PRO A 1 222 ? 26.935 9.789 -19.378 1.00 80.50 222 PRO A N 1
ATOM 1752 C CA . PRO A 1 222 ? 27.188 10.347 -18.049 1.00 80.50 222 PRO A CA 1
ATOM 1753 C C . PRO A 1 222 ? 26.028 11.206 -17.528 1.00 80.50 222 PRO A C 1
ATOM 1755 O O . PRO A 1 222 ? 25.737 11.177 -16.337 1.00 80.50 222 PRO A O 1
ATOM 1758 N N . THR A 1 223 ? 25.320 11.940 -18.391 1.00 81.31 223 THR A N 1
ATOM 1759 C CA . THR A 1 223 ? 24.188 12.782 -17.970 1.00 81.31 223 THR A CA 1
ATOM 1760 C C . THR A 1 223 ? 22.990 11.934 -17.545 1.00 81.31 223 THR A C 1
ATOM 1762 O O . THR A 1 223 ? 22.339 12.245 -16.547 1.00 81.31 223 THR A O 1
ATOM 1765 N N . LEU A 1 224 ? 22.721 10.835 -18.260 1.00 79.69 224 LEU A N 1
ATOM 1766 C CA . LEU A 1 224 ? 21.679 9.867 -17.897 1.00 79.69 224 LEU A CA 1
ATOM 1767 C C . LEU A 1 224 ? 21.965 9.201 -16.546 1.00 79.69 224 LEU A C 1
ATOM 1769 O O . LEU A 1 224 ? 21.059 9.087 -15.718 1.00 79.69 224 LEU A O 1
ATOM 1773 N N . ALA A 1 225 ? 23.223 8.814 -16.308 1.00 82.38 225 ALA A N 1
ATOM 1774 C CA . ALA A 1 225 ? 23.651 8.231 -15.042 1.00 82.38 225 ALA A CA 1
ATOM 1775 C C . ALA A 1 225 ? 23.416 9.200 -13.873 1.00 82.38 225 ALA A C 1
ATOM 1777 O O . ALA A 1 225 ? 22.756 8.826 -12.902 1.00 82.38 225 ALA A O 1
ATOM 1778 N N . THR A 1 226 ? 23.831 10.464 -14.008 1.00 85.31 226 THR A N 1
ATOM 1779 C CA . THR A 1 226 ? 23.617 11.490 -12.975 1.00 85.31 226 THR A CA 1
ATOM 1780 C C . THR A 1 226 ? 22.134 11.704 -12.668 1.00 85.31 226 THR A C 1
ATOM 1782 O O . THR A 1 226 ? 21.750 11.762 -11.503 1.00 85.31 226 THR A O 1
ATOM 1785 N N . ILE A 1 227 ? 21.270 11.785 -13.687 1.00 84.62 227 ILE A N 1
ATOM 1786 C CA . ILE A 1 227 ? 19.819 11.947 -13.479 1.00 84.62 227 ILE A CA 1
ATOM 1787 C C . ILE A 1 227 ? 19.244 10.746 -12.715 1.00 84.62 227 ILE A C 1
ATOM 1789 O O . ILE A 1 227 ? 18.455 10.925 -11.785 1.00 84.62 227 ILE A O 1
ATOM 1793 N N . SER A 1 228 ? 19.650 9.529 -13.089 1.00 82.62 228 SER A N 1
ATOM 1794 C CA . SER A 1 228 ? 19.196 8.302 -12.428 1.00 82.62 228 SER A CA 1
ATOM 1795 C C . SER A 1 228 ? 19.624 8.246 -10.955 1.00 82.62 228 SER A C 1
ATOM 1797 O O . SER A 1 228 ? 18.818 7.896 -10.092 1.00 82.62 228 SER A O 1
ATOM 1799 N N . GLU A 1 229 ? 20.850 8.675 -10.649 1.00 87.25 229 GLU A N 1
ATOM 1800 C CA . GLU A 1 229 ? 21.385 8.719 -9.290 1.00 87.25 229 GLU A CA 1
ATOM 1801 C C . GLU A 1 229 ? 20.654 9.757 -8.430 1.00 87.25 229 GLU A C 1
ATOM 1803 O O . GLU A 1 229 ? 20.228 9.451 -7.316 1.00 87.25 229 GLU A O 1
ATOM 1808 N N . VAL A 1 230 ? 20.419 10.960 -8.963 1.00 88.88 230 VAL A N 1
ATOM 1809 C CA . VAL A 1 230 ? 19.664 12.011 -8.262 1.00 88.88 230 VAL A CA 1
ATOM 1810 C C . VAL A 1 230 ? 18.254 11.532 -7.905 1.00 88.88 230 VAL A C 1
ATOM 1812 O O . VAL A 1 230 ? 17.805 11.720 -6.775 1.00 88.88 230 VAL A O 1
ATOM 1815 N N . LEU A 1 231 ? 17.557 10.872 -8.834 1.00 87.06 231 LEU A N 1
ATOM 1816 C CA . LEU A 1 231 ? 16.218 10.331 -8.581 1.00 87.06 231 LEU A CA 1
ATOM 1817 C C . LEU A 1 231 ? 16.220 9.229 -7.522 1.00 87.06 231 LEU A C 1
ATOM 1819 O O . LEU A 1 231 ? 15.322 9.189 -6.678 1.00 87.06 231 LEU A O 1
ATOM 1823 N N . HIS A 1 232 ? 17.237 8.368 -7.532 1.00 88.00 232 HIS A N 1
ATOM 1824 C CA . HIS A 1 232 ? 17.406 7.348 -6.505 1.00 88.00 232 HIS A CA 1
ATOM 1825 C C . HIS A 1 232 ? 17.577 7.974 -5.111 1.00 88.00 232 HIS A C 1
ATOM 1827 O O . HIS A 1 232 ? 16.875 7.588 -4.173 1.00 88.00 232 HIS A O 1
ATOM 1833 N N . TRP A 1 233 ? 18.429 8.997 -4.985 1.00 91.88 233 TRP A N 1
ATOM 1834 C CA . TRP A 1 233 ? 18.637 9.721 -3.727 1.00 91.88 233 TRP A CA 1
ATOM 1835 C C . TRP A 1 233 ? 17.391 10.455 -3.240 1.00 91.88 233 TRP A C 1
ATOM 1837 O O . TRP A 1 233 ? 17.094 10.417 -2.047 1.00 91.88 233 TRP A O 1
ATOM 1847 N N . ILE A 1 234 ? 16.621 11.075 -4.139 1.00 93.06 234 ILE A N 1
ATOM 1848 C CA . ILE A 1 234 ? 15.334 11.688 -3.780 1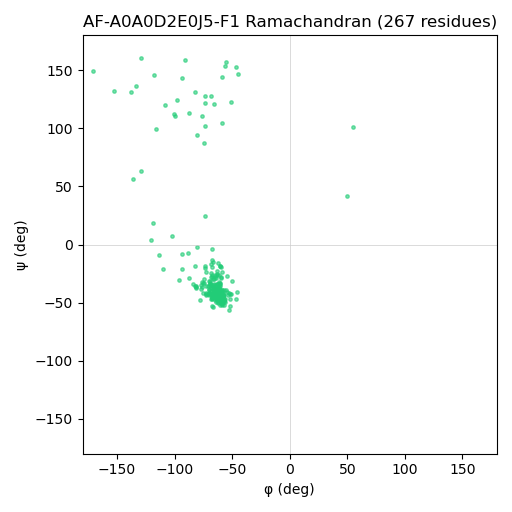.00 93.06 234 ILE A CA 1
ATOM 1849 C C . ILE A 1 234 ? 14.396 10.635 -3.176 1.00 93.06 234 ILE A C 1
ATOM 1851 O O . ILE A 1 234 ? 13.801 10.881 -2.126 1.00 93.06 234 ILE A O 1
ATOM 1855 N N . GLY A 1 235 ? 14.307 9.448 -3.785 1.00 91.75 235 GLY A N 1
ATOM 1856 C CA . GLY A 1 235 ? 13.519 8.337 -3.248 1.00 91.75 235 GLY A CA 1
ATOM 1857 C C . GLY A 1 235 ? 13.950 7.923 -1.839 1.00 9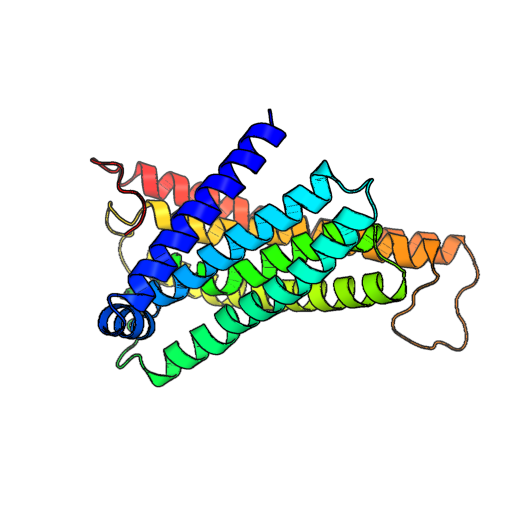1.75 235 GLY A C 1
ATOM 1858 O O . GLY A 1 235 ? 13.102 7.758 -0.964 1.00 91.75 235 GLY A O 1
ATOM 1859 N N . ILE A 1 236 ? 15.262 7.823 -1.596 1.00 94.19 236 ILE A N 1
ATOM 1860 C CA . ILE A 1 236 ? 15.822 7.510 -0.271 1.00 94.19 236 ILE A CA 1
ATOM 1861 C C . ILE A 1 236 ? 15.457 8.587 0.755 1.00 94.19 236 ILE A C 1
ATOM 1863 O O . ILE A 1 236 ? 15.019 8.260 1.855 1.00 94.19 236 ILE A O 1
ATOM 1867 N N . LEU A 1 237 ? 15.610 9.869 0.415 1.00 96.12 237 LEU A N 1
ATOM 1868 C CA . LEU A 1 237 ? 15.309 10.968 1.337 1.00 96.12 237 LEU A CA 1
ATOM 1869 C C . LEU A 1 237 ? 13.828 10.986 1.732 1.00 96.12 237 LEU A C 1
ATOM 1871 O O . LEU A 1 237 ? 13.510 11.117 2.914 1.00 96.12 237 LEU A O 1
ATOM 1875 N N . VAL A 1 238 ? 12.922 10.791 0.769 1.00 95.06 238 VAL A N 1
ATOM 1876 C CA . VAL A 1 238 ? 11.480 10.695 1.045 1.00 95.06 238 VAL A CA 1
ATOM 1877 C C . VAL A 1 238 ? 11.170 9.471 1.913 1.00 95.06 238 VAL A C 1
ATOM 1879 O O . VAL A 1 238 ? 10.428 9.590 2.890 1.00 95.06 238 VAL A O 1
ATOM 1882 N N . ALA A 1 239 ? 11.783 8.320 1.620 1.00 95.25 239 ALA A N 1
ATOM 1883 C CA . ALA A 1 239 ? 11.622 7.111 2.421 1.00 95.25 239 ALA A CA 1
ATOM 1884 C C . ALA A 1 239 ? 12.097 7.308 3.870 1.00 95.25 239 ALA A C 1
ATOM 1886 O O . ALA A 1 239 ? 11.409 6.890 4.799 1.00 95.25 239 ALA A O 1
ATOM 1887 N N . LEU A 1 240 ? 13.225 7.992 4.091 1.00 96.31 240 LEU A N 1
ATOM 1888 C CA . LEU A 1 240 ? 13.742 8.285 5.433 1.00 96.31 240 LEU A CA 1
ATOM 1889 C C . LEU A 1 240 ? 12.809 9.198 6.233 1.00 96.31 240 LEU A C 1
ATOM 1891 O O . LEU A 1 240 ? 12.603 8.960 7.422 1.00 96.31 240 LEU A O 1
ATOM 1895 N N . VAL A 1 241 ? 12.202 10.202 5.593 1.00 95.94 241 VAL A N 1
ATOM 1896 C CA . VAL A 1 241 ? 11.193 11.057 6.241 1.00 95.94 241 VAL A CA 1
ATOM 1897 C C . VAL A 1 241 ? 9.986 10.223 6.677 1.00 95.94 241 VAL A C 1
ATOM 1899 O O . VAL A 1 241 ? 9.546 10.319 7.823 1.00 95.94 241 VAL A O 1
ATOM 1902 N N . GLN A 1 242 ? 9.477 9.360 5.795 1.00 95.62 242 GLN A N 1
ATOM 1903 C CA . GLN A 1 242 ? 8.350 8.480 6.113 1.00 95.62 242 GLN A CA 1
ATOM 1904 C C . GLN A 1 242 ? 8.697 7.462 7.207 1.00 95.62 242 GLN A C 1
ATOM 1906 O O . GLN A 1 242 ? 7.888 7.226 8.103 1.00 95.62 242 GLN A O 1
ATOM 1911 N N . LEU A 1 243 ? 9.910 6.910 7.190 1.00 95.62 243 LEU A N 1
ATOM 1912 C CA . LEU A 1 243 ? 10.393 5.990 8.217 1.00 95.62 243 LEU A CA 1
ATOM 1913 C C . LEU A 1 243 ? 10.549 6.687 9.578 1.00 95.62 243 LEU A C 1
ATOM 1915 O O . LEU A 1 243 ? 10.220 6.104 10.611 1.00 95.62 243 LEU A O 1
ATOM 1919 N N . GLY A 1 244 ? 10.984 7.951 9.589 1.00 96.00 244 GLY A N 1
ATOM 1920 C CA . GLY A 1 244 ? 10.994 8.804 10.778 1.00 96.00 244 GLY A CA 1
ATOM 1921 C C . GLY A 1 244 ? 9.603 8.943 11.402 1.00 96.00 244 GLY A C 1
ATOM 1922 O O . GLY A 1 244 ? 9.433 8.684 12.591 1.00 96.00 244 GLY A O 1
ATOM 1923 N N . ILE A 1 245 ? 8.583 9.241 10.591 1.00 94.75 245 ILE A N 1
ATOM 1924 C CA . ILE A 1 245 ? 7.183 9.297 11.050 1.00 94.75 245 ILE A CA 1
ATOM 1925 C C . ILE A 1 245 ? 6.715 7.922 11.551 1.00 94.75 245 ILE A C 1
ATOM 1927 O O . ILE A 1 245 ? 6.133 7.821 12.631 1.00 94.75 245 ILE A O 1
ATOM 1931 N N . ALA A 1 246 ? 6.994 6.849 10.806 1.00 95.44 246 ALA A N 1
ATOM 1932 C CA . ALA A 1 246 ? 6.601 5.492 11.181 1.00 95.44 246 ALA A CA 1
ATOM 1933 C C . ALA A 1 246 ? 7.222 5.060 12.520 1.00 95.44 246 ALA A C 1
ATOM 1935 O O . ALA A 1 246 ? 6.522 4.517 13.371 1.00 95.44 246 ALA A O 1
ATOM 1936 N N . SER A 1 247 ? 8.512 5.335 12.736 1.00 95.25 247 SER A N 1
ATOM 1937 C CA . SER A 1 247 ? 9.212 5.007 13.985 1.00 95.25 247 SER A CA 1
ATOM 1938 C C . SER A 1 247 ? 8.641 5.752 15.192 1.00 95.25 247 SER A C 1
ATOM 1940 O O . SER A 1 247 ? 8.411 5.128 16.228 1.00 95.25 247 SER A O 1
ATOM 1942 N N . PHE A 1 248 ? 8.317 7.042 15.048 1.00 94.88 248 PHE A N 1
ATOM 1943 C CA . PHE A 1 248 ? 7.609 7.798 16.082 1.00 94.88 248 PHE A CA 1
ATOM 1944 C C . PHE A 1 248 ? 6.270 7.134 16.438 1.00 94.88 248 PHE A C 1
ATOM 1946 O O . PHE A 1 248 ? 5.984 6.893 17.610 1.00 94.88 248 PHE A O 1
ATOM 1953 N N . LEU A 1 249 ? 5.484 6.743 15.430 1.00 93.81 249 LEU A N 1
ATOM 1954 C CA . LEU A 1 249 ? 4.197 6.075 15.640 1.00 93.81 249 LEU A CA 1
ATOM 1955 C C . LEU A 1 249 ? 4.333 4.692 16.287 1.00 93.81 249 LEU A C 1
ATOM 1957 O O . LEU A 1 249 ? 3.481 4.316 17.088 1.00 93.81 249 LEU A O 1
ATOM 1961 N N . VAL A 1 250 ? 5.402 3.947 15.992 1.00 95.00 250 VAL A N 1
ATOM 1962 C CA . VAL A 1 250 ? 5.703 2.676 16.673 1.00 95.00 250 VAL A CA 1
ATOM 1963 C C . VAL A 1 250 ? 5.962 2.909 18.157 1.00 95.00 250 VAL A C 1
ATOM 1965 O O . VAL A 1 250 ? 5.422 2.176 18.984 1.00 95.00 250 VAL A O 1
ATOM 1968 N N . VAL A 1 251 ? 6.762 3.921 18.507 1.00 94.44 251 VAL A N 1
ATOM 1969 C CA . VAL A 1 251 ? 7.051 4.255 19.909 1.00 94.44 251 VAL A CA 1
ATOM 1970 C C . VAL A 1 251 ? 5.763 4.635 20.642 1.00 94.44 251 VAL A C 1
ATOM 1972 O O . VAL A 1 251 ? 5.476 4.061 21.692 1.00 94.44 251 VAL A O 1
ATOM 1975 N N . GLU A 1 252 ? 4.940 5.507 20.060 1.00 91.50 252 GLU A N 1
ATOM 1976 C CA . GLU A 1 252 ? 3.644 5.903 20.629 1.00 91.50 252 GLU A CA 1
ATOM 1977 C C . GLU A 1 252 ? 2.675 4.719 20.785 1.00 91.50 252 GLU A C 1
ATOM 1979 O O . GLU A 1 252 ? 2.005 4.578 21.815 1.00 91.50 252 GLU A O 1
ATOM 1984 N N . ALA A 1 253 ? 2.616 3.821 19.798 1.00 90.00 253 ALA A N 1
ATOM 1985 C CA . ALA A 1 253 ? 1.785 2.623 19.863 1.00 90.00 253 ALA A CA 1
ATOM 1986 C C . ALA A 1 253 ? 2.254 1.667 20.973 1.00 90.00 253 ALA A C 1
ATOM 1988 O O . ALA A 1 253 ? 1.431 1.190 21.760 1.00 90.00 253 ALA A O 1
ATOM 1989 N N . CYS A 1 254 ? 3.568 1.454 21.102 1.00 91.50 254 CYS A N 1
ATOM 1990 C CA . CYS A 1 254 ? 4.162 0.676 22.189 1.00 91.50 254 CYS A CA 1
ATOM 1991 C C . CYS A 1 254 ? 3.821 1.279 23.558 1.00 91.50 254 CYS A C 1
ATOM 1993 O O . CYS A 1 254 ? 3.303 0.573 24.424 1.00 91.50 254 CYS A O 1
ATOM 1995 N N . LEU A 1 255 ? 4.052 2.583 23.749 1.00 90.50 255 LEU A N 1
ATOM 1996 C CA . LEU A 1 255 ? 3.731 3.288 24.996 1.00 90.50 255 LEU A CA 1
ATOM 1997 C C . LEU A 1 255 ? 2.238 3.192 25.335 1.00 90.50 255 LEU A C 1
ATOM 1999 O O . LEU A 1 255 ? 1.880 2.933 26.485 1.00 90.50 255 LEU A O 1
ATOM 2003 N N . SER A 1 256 ? 1.368 3.310 24.330 1.00 87.38 256 SER A N 1
ATOM 2004 C CA . SER A 1 256 ? -0.079 3.151 24.493 1.00 87.38 256 SER A CA 1
ATOM 2005 C C . SER A 1 256 ? -0.442 1.758 25.017 1.00 87.38 256 SER A C 1
ATOM 2007 O O . SER A 1 256 ? -1.207 1.639 25.978 1.00 87.38 256 SER A O 1
ATOM 2009 N N . VAL A 1 257 ? 0.132 0.697 24.437 1.00 87.25 257 VAL A N 1
ATOM 2010 C CA . VAL A 1 257 ? -0.099 -0.684 24.890 1.00 87.25 257 VAL A CA 1
ATOM 2011 C C . VAL A 1 257 ? 0.444 -0.913 26.300 1.00 87.25 257 VAL A C 1
ATOM 2013 O O . VAL A 1 257 ? -0.252 -1.520 27.114 1.00 87.25 257 VAL A O 1
ATOM 2016 N N . PHE A 1 258 ? 1.630 -0.389 26.629 1.00 87.31 258 PHE A N 1
ATOM 2017 C CA . PHE A 1 258 ? 2.186 -0.479 27.985 1.00 87.31 258 PHE A CA 1
ATOM 2018 C C . PHE A 1 258 ? 1.310 0.233 29.024 1.00 87.31 258 PHE A C 1
ATOM 2020 O O . PHE A 1 258 ? 1.081 -0.307 30.106 1.00 87.31 258 PHE A O 1
ATOM 2027 N N . ALA A 1 259 ? 0.754 1.402 28.697 1.00 85.25 259 ALA A N 1
ATOM 2028 C CA . ALA A 1 259 ? -0.123 2.150 29.599 1.00 85.25 259 ALA A CA 1
ATOM 2029 C C . ALA A 1 259 ? -1.466 1.442 29.866 1.00 85.25 259 ALA A C 1
ATOM 2031 O O . ALA A 1 259 ? -2.082 1.616 30.921 1.00 85.25 259 ALA A O 1
ATOM 2032 N N . LYS A 1 260 ? -1.949 0.634 28.916 1.00 81.81 260 LYS A N 1
ATOM 2033 C CA . LYS A 1 260 ? -3.264 -0.020 28.966 1.00 81.81 260 LYS A CA 1
ATOM 2034 C C . LYS A 1 260 ? -3.167 -1.488 28.534 1.00 81.81 260 LYS A C 1
ATOM 2036 O O . LYS A 1 260 ? -3.911 -1.932 27.660 1.00 81.81 260 LYS A O 1
ATOM 2041 N N . VAL A 1 261 ? -2.306 -2.256 29.212 1.00 75.81 261 VAL A N 1
ATOM 2042 C CA . VAL A 1 261 ? -2.091 -3.682 28.909 1.00 75.81 261 VAL A CA 1
ATOM 2043 C C . VAL A 1 261 ? -3.438 -4.430 28.851 1.00 75.81 261 VAL A C 1
ATOM 2045 O O . VAL A 1 261 ? -4.226 -4.387 29.818 1.00 75.81 261 VAL A O 1
ATOM 2048 N N . PRO A 1 262 ? -3.753 -5.091 27.722 1.00 65.94 262 PRO A N 1
ATOM 2049 C CA . PRO A 1 262 ? -5.005 -5.813 27.566 1.00 65.94 262 PRO A CA 1
ATOM 2050 C C . PRO A 1 262 ? -5.021 -7.042 28.487 1.00 65.94 262 PRO A C 1
ATOM 2052 O O . PRO A 1 262 ? -4.105 -7.855 28.477 1.00 65.94 262 PRO A O 1
ATOM 2055 N N . LYS A 1 263 ? -6.080 -7.194 29.299 1.00 68.12 263 LYS A N 1
ATOM 2056 C CA . LYS A 1 263 ? -6.258 -8.369 30.183 1.00 68.12 263 LYS A CA 1
ATOM 2057 C C . LYS A 1 263 ? -6.651 -9.641 29.414 1.00 68.12 263 LYS A C 1
ATOM 2059 O O . LYS A 1 263 ? -6.500 -10.738 29.937 1.00 68.12 263 LYS A O 1
ATOM 2064 N N . LYS A 1 264 ? -7.182 -9.488 28.197 1.00 64.81 264 LYS A N 1
ATOM 2065 C CA . LYS A 1 264 ? -7.479 -10.553 27.232 1.00 64.81 264 LYS A CA 1
ATOM 2066 C C . LYS A 1 264 ? -7.041 -10.061 25.856 1.00 64.81 264 LYS A C 1
ATOM 2068 O O . LYS A 1 264 ? -7.372 -8.934 25.492 1.00 64.81 264 LYS A O 1
ATOM 2073 N N . PHE A 1 265 ? -6.296 -10.877 25.117 1.00 54.47 265 PHE A N 1
ATOM 2074 C CA . PHE A 1 265 ? -5.928 -10.575 23.737 1.00 54.47 265 PHE A CA 1
ATOM 2075 C C . PHE A 1 265 ? -7.170 -10.765 22.857 1.00 54.47 265 PHE A C 1
ATOM 2077 O O . PHE A 1 265 ? -7.572 -11.897 22.601 1.00 54.47 265 PHE A O 1
ATOM 2084 N N . ASN A 1 266 ? -7.823 -9.667 22.468 1.00 58.28 266 ASN A N 1
ATOM 2085 C CA . ASN A 1 266 ? -8.936 -9.687 21.520 1.00 58.28 266 ASN A CA 1
ATOM 2086 C C . ASN A 1 266 ? -8.390 -9.339 20.132 1.00 58.28 266 ASN A C 1
ATOM 2088 O O . ASN A 1 266 ? -7.748 -8.304 19.952 1.00 58.28 266 ASN A O 1
ATOM 2092 N N . VAL A 1 267 ? -8.628 -10.212 19.156 1.00 53.88 267 VAL A N 1
ATOM 2093 C CA . VAL A 1 267 ? -8.224 -9.989 17.764 1.00 53.88 267 VAL A CA 1
ATOM 2094 C C . VAL A 1 267 ? -9.261 -9.070 17.118 1.00 53.88 267 VAL A C 1
ATOM 2096 O O . VAL A 1 267 ? -10.288 -9.562 16.676 1.00 53.88 267 VAL A O 1
ATOM 2099 N N . GLY A 1 268 ? -8.999 -7.757 17.120 1.00 52.31 268 GLY A N 1
ATOM 2100 C CA . GLY A 1 268 ? -9.690 -6.734 16.319 1.00 52.31 268 GLY A CA 1
ATOM 2101 C C . GLY A 1 268 ? -11.217 -6.679 16.463 1.00 52.31 268 GLY A C 1
ATOM 2102 O O . GLY A 1 268 ? -11.927 -7.447 15.819 1.00 52.31 268 GLY A O 1
ATOM 2103 N N . GLN A 1 269 ? -11.723 -5.729 17.253 1.00 37.56 269 GLN A N 1
ATOM 2104 C CA . GLN A 1 269 ? -13.134 -5.317 17.201 1.00 37.56 269 GLN A CA 1
ATOM 2105 C C . GLN A 1 269 ? -13.320 -4.094 16.310 1.00 37.56 269 GLN A C 1
ATOM 2107 O O . GLN A 1 269 ? -12.448 -3.199 16.386 1.00 37.56 269 GLN A O 1
#

Solvent-accessible surface area (backbone atoms only — not comparable to full-atom values): 13914 Å² total; per-residue (Å²): 111,72,68,58,54,52,53,48,48,53,53,52,51,52,50,51,50,51,52,50,49,51,46,41,71,77,36,51,72,56,49,57,52,38,67,52,37,59,66,59,42,16,54,56,19,54,60,49,39,59,52,40,54,53,41,40,46,45,42,72,76,35,61,89,38,66,71,52,49,54,51,39,51,56,50,44,57,53,46,49,53,50,26,50,43,39,38,56,52,50,50,51,44,39,73,74,57,50,93,74,88,57,72,84,71,62,52,42,49,61,44,33,26,31,34,22,24,19,49,42,15,31,35,26,38,60,43,25,83,76,42,59,70,73,58,16,54,50,36,44,53,51,18,52,52,30,30,49,51,19,46,50,53,46,58,63,47,45,59,56,46,52,48,32,52,74,76,36,77,73,67,58,54,64,47,38,72,38,49,50,46,60,24,48,46,27,44,45,36,17,55,18,42,34,40,40,22,46,52,51,22,50,39,31,64,76,64,68,58,65,104,57,93,56,95,70,69,80,82,49,65,70,60,39,50,52,54,22,51,53,44,33,50,51,19,48,54,53,18,51,54,28,39,52,54,18,51,52,38,47,53,53,26,51,52,52,36,68,77,44,64,55,94,63,93,60,87,76,120

Secondary structure (DSSP, 8-state):
-HHHHHHHHHHHHHHHHHHHHHHHHH-HHHHHHHTT-HHHHHTHHHHHHHHHHHHHHHHHHHTT-HHHHHHHHHHHHHHHHHHHIIIIIHHHHHHHH-S---GGG--GGGGGGTHHHHHHHHHHHHHGGGS-HHHHHHHHHHHHHHHHHHHHHHHHHHHHHHHHHHHS----TTSGGGGGTTHHHHHHHHHHHHHHHHHHHHHHHHH---SS--S-----HHHHHHHHHHHHHHHHHHHHHHHHHHHHHHHHHHHHHHHT--SS-----

InterPro domains:
  IPR004695 Transporter protein SLAC1/Mae1/ Ssu1/TehA [PF03595] (2-268)
  IPR038665 Voltage-dependent anion channel superfamily [G3DSA:1.50.10.150] (1-268)
  IPR051629 Sulfite Efflux Tellurite-Resistance Transporter [PTHR31686] (2-268)